Protein AF-A0A9P5VF49-F1 (afdb_monomer_lite)

Foldseek 3Di:
DFPAQQDPACVNAPDDDDDDDPLFDPPDDAPADDHPLQVVQQVCVVVVHDDDLQRLFHHDPRNPPDSCAAPRRQDFKAKDWAFAFGDHVVDPDTHLFRGKIWIFGDHDPWTKIWMATQVGDIFIDTCVVVVRRPDGCPVVDDVLLVLVRQQLSVQNVDDTRVCSRQVQCVLVVPDDPPPPDPDPDPDPDDRPRGSVSCSPPVCSVVSVQWFGWHACHSHSDDDPVRTDGHDGPDDD

pLDDT: mean 84.91, std 17.45, range [31.38, 98.62]

Radius of gyration: 19.03 Å; chains: 1; bounding box: 46×56×50 Å

Secondary structure (DSSP, 8-state):
---SS-SSSHHHH--------TTSPTTPPP-----TTHHHHHHHHHTTPPPPTTSSSPPP-TTS-----STT-S-SEEEEEE-S-EE-TTS--EETT--EEEEEEEETTEEEEEEEETTS-EEEEETTT-TT-----GGGS-HHHHHHHHHHHHHHTT--THHHH-HHHHHSTTS----SS------SS----SHHHHTSGGGHHHHHHS--EEESS--SS--TTTEEEPPPS---

Organism: NCBI:txid64567

InterPro domains:
  IPR017850 Alkaline-phosphatase-like, core domain superfamily [G3DSA:3.40.720.10] (1-163)
  IPR017850 Alkaline-phosphatase-like, core domain superfamily [SSF53649] (3-173)
  IPR032506 N-sulphoglucosamine sulphohydrolase, C-terminal [PF16347] (5-143)

Structure (mmCIF, N/CA/C/O backbone):
data_AF-A0A9P5VF49-F1
#
_entry.id   AF-A0A9P5VF49-F1
#
loop_
_atom_site.group_PDB
_atom_site.id
_atom_site.type_symbol
_atom_site.label_atom_id
_atom_site.label_alt_id
_atom_site.label_comp_id
_atom_site.label_asym_id
_atom_site.label_entity_id
_atom_site.label_seq_id
_atom_site.pdbx_PDB_ins_code
_atom_site.Cartn_x
_atom_site.Cartn_y
_atom_site.Cartn_z
_atom_site.occupancy
_atom_site.B_iso_or_equiv
_atom_site.auth_seq_id
_atom_site.auth_comp_id
_atom_site.auth_asym_id
_atom_site.auth_atom_id
_atom_site.pdbx_PDB_model_num
ATOM 1 N N . MET A 1 1 ? 10.387 17.753 -8.722 1.00 52.16 1 MET A N 1
ATOM 2 C CA . MET A 1 1 ? 9.484 17.239 -7.675 1.00 52.16 1 MET A CA 1
ATOM 3 C C . MET A 1 1 ? 8.135 17.892 -7.903 1.00 52.16 1 MET A C 1
ATOM 5 O O . MET A 1 1 ? 8.105 19.104 -8.098 1.00 52.16 1 MET A O 1
ATOM 9 N N . TYR A 1 2 ? 7.073 17.099 -8.024 1.00 64.38 2 TYR A N 1
ATOM 10 C CA . TYR A 1 2 ? 5.713 17.615 -8.184 1.00 64.38 2 TYR A CA 1
ATOM 11 C C . TYR A 1 2 ? 5.293 18.318 -6.887 1.00 64.38 2 TYR A C 1
ATOM 13 O O . TYR A 1 2 ? 5.727 17.911 -5.812 1.00 64.38 2 TYR A O 1
ATOM 21 N N . ALA A 1 3 ? 4.525 19.400 -6.986 1.00 64.00 3 ALA A N 1
ATOM 22 C CA . ALA A 1 3 ? 4.023 20.121 -5.818 1.00 64.00 3 ALA A CA 1
ATOM 23 C C . ALA A 1 3 ? 2.555 19.739 -5.589 1.00 64.00 3 ALA A C 1
ATOM 25 O O . ALA A 1 3 ? 1.806 19.591 -6.551 1.00 64.00 3 ALA A O 1
ATOM 26 N N . GLY A 1 4 ? 2.148 19.583 -4.329 1.00 77.69 4 GLY A N 1
ATOM 27 C CA . GLY A 1 4 ? 0.801 19.142 -3.954 1.00 77.69 4 GLY A CA 1
ATOM 28 C C . GLY A 1 4 ? 0.763 17.690 -3.469 1.00 77.69 4 GLY A C 1
ATOM 29 O O . GLY A 1 4 ? 1.757 17.195 -2.957 1.00 77.69 4 GLY A O 1
ATOM 30 N N . LYS A 1 5 ? -0.401 17.033 -3.595 1.00 85.75 5 LYS A N 1
ATOM 31 C CA . LYS A 1 5 ? -0.664 15.651 -3.141 1.00 85.75 5 LYS A CA 1
ATOM 32 C C . LYS A 1 5 ? -0.769 14.698 -4.324 1.00 85.75 5 LYS A C 1
ATOM 34 O O . LYS A 1 5 ? -1.866 14.433 -4.815 1.00 85.75 5 LYS A O 1
ATOM 39 N N . GLN A 1 6 ? 0.378 14.271 -4.839 1.00 88.50 6 GLN A N 1
ATOM 40 C CA . GLN A 1 6 ? 0.467 13.544 -6.114 1.00 88.50 6 GLN A CA 1
ATOM 41 C C . GLN A 1 6 ? 1.467 12.388 -6.080 1.00 88.50 6 GLN A C 1
ATOM 43 O O . GLN A 1 6 ? 1.796 11.845 -7.130 1.00 88.50 6 GLN A O 1
ATOM 48 N N . THR A 1 7 ? 1.982 12.021 -4.908 1.00 91.25 7 THR A N 1
ATOM 49 C CA . THR A 1 7 ? 3.001 10.978 -4.762 1.00 91.25 7 THR A CA 1
ATOM 50 C C . THR A 1 7 ? 2.618 9.951 -3.701 1.00 91.25 7 THR A C 1
ATOM 52 O O . THR A 1 7 ? 1.757 10.183 -2.853 1.00 91.25 7 THR A O 1
ATOM 55 N N . ALA A 1 8 ? 3.283 8.794 -3.739 1.00 94.06 8 ALA A N 1
ATOM 56 C CA . ALA A 1 8 ? 3.102 7.728 -2.755 1.00 94.06 8 ALA A CA 1
ATOM 57 C C . ALA A 1 8 ? 3.888 7.951 -1.449 1.00 94.06 8 ALA A C 1
ATOM 59 O O . ALA A 1 8 ? 3.902 7.067 -0.591 1.00 94.06 8 ALA A O 1
ATOM 60 N N . TYR A 1 9 ? 4.591 9.079 -1.321 1.00 95.38 9 TYR A N 1
ATOM 61 C CA . TYR A 1 9 ? 5.445 9.365 -0.174 1.00 95.38 9 TYR A CA 1
ATOM 62 C C . TYR A 1 9 ? 4.621 9.605 1.098 1.00 95.38 9 TYR A C 1
ATOM 64 O O . TYR A 1 9 ? 3.438 9.962 1.045 1.00 95.38 9 TYR A O 1
ATOM 72 N N . GLU A 1 10 ? 5.230 9.362 2.257 1.00 94.81 10 GLU A N 1
ATOM 73 C CA . GLU A 1 10 ? 4.570 9.467 3.560 1.00 94.81 10 GLU A CA 1
ATOM 74 C C . GLU A 1 10 ? 4.032 10.883 3.789 1.00 94.81 10 GLU A C 1
ATOM 76 O O . GLU A 1 10 ? 2.913 11.043 4.269 1.00 94.81 10 GLU A O 1
ATOM 81 N N . GLU A 1 11 ? 4.758 11.913 3.357 1.00 92.44 11 GLU A N 1
ATOM 82 C CA . GLU A 1 11 ? 4.340 13.312 3.468 1.00 92.44 11 GLU A CA 1
ATOM 83 C C . GLU A 1 11 ? 3.054 13.612 2.686 1.00 92.44 11 GLU A C 1
ATOM 85 O O . GLU A 1 11 ? 2.306 14.526 3.049 1.00 92.44 11 GLU A O 1
ATOM 90 N N . ASP A 1 12 ? 2.773 12.855 1.624 1.00 92.81 12 ASP A N 1
ATOM 91 C CA . ASP A 1 12 ? 1.566 12.993 0.807 1.00 92.81 12 ASP A CA 1
ATOM 92 C C . ASP A 1 12 ? 0.401 12.141 1.294 1.00 92.81 12 ASP A C 1
ATOM 94 O O . ASP A 1 12 ? -0.756 12.544 1.156 1.00 92.81 12 ASP A O 1
ATOM 98 N N . THR A 1 13 ? 0.695 10.985 1.878 1.00 93.88 13 THR A N 1
ATOM 99 C CA . THR A 1 13 ? -0.300 9.930 2.103 1.00 93.88 13 THR A CA 1
ATOM 100 C C . THR A 1 13 ? -0.669 9.743 3.570 1.00 93.88 13 THR A C 1
ATOM 102 O O . THR A 1 13 ? -1.786 9.307 3.862 1.00 93.88 13 THR A O 1
ATOM 105 N N . ASN A 1 14 ? 0.216 10.106 4.502 1.00 94.31 14 ASN A N 1
ATOM 106 C CA . ASN A 1 14 ? -0.048 10.031 5.932 1.00 94.31 14 ASN A CA 1
ATOM 107 C C . ASN A 1 14 ? -0.752 11.301 6.415 1.00 94.31 14 ASN A C 1
ATOM 109 O O . ASN A 1 14 ? -0.181 12.391 6.473 1.00 94.31 14 ASN A O 1
ATOM 113 N N . ILE A 1 15 ? -2.023 11.147 6.767 1.00 92.81 15 ILE A N 1
ATOM 114 C CA . ILE A 1 15 ? -2.905 12.245 7.151 1.00 92.81 15 ILE A CA 1
ATOM 115 C C . ILE A 1 15 ? -3.432 12.063 8.581 1.00 92.81 15 ILE A C 1
ATOM 117 O O . ILE A 1 15 ? -3.559 10.938 9.073 1.00 92.81 15 ILE A O 1
ATOM 121 N N . PRO A 1 16 ? -3.798 13.153 9.274 1.00 93.19 16 PRO A N 1
ATOM 122 C CA . PRO A 1 16 ? -4.362 13.048 10.611 1.00 93.19 16 PRO A CA 1
ATOM 123 C C . PRO A 1 16 ? -5.767 12.429 10.585 1.00 93.19 16 PRO A C 1
ATOM 125 O O . PRO A 1 16 ? -6.660 12.905 9.889 1.00 93.19 16 PRO A O 1
ATOM 128 N N . PHE A 1 17 ? -5.996 11.430 11.441 1.00 91.19 17 PHE A N 1
ATOM 129 C CA . PHE A 1 17 ? -7.327 10.915 11.762 1.00 91.19 17 PHE A CA 1
ATOM 130 C C . PHE A 1 17 ? -7.611 11.093 13.257 1.00 91.19 17 PHE A C 1
ATOM 132 O O . PHE A 1 17 ? -6.890 10.572 14.109 1.00 91.19 17 PHE A O 1
ATOM 139 N N . ILE A 1 18 ? -8.665 11.842 13.586 1.00 92.38 18 ILE A N 1
ATOM 140 C CA . ILE A 1 18 ? -9.066 12.140 14.966 1.00 92.38 18 ILE A CA 1
ATOM 141 C C . ILE A 1 18 ? -10.541 11.791 15.125 1.00 92.38 18 ILE A C 1
ATOM 143 O O . ILE A 1 18 ? -11.384 12.262 14.365 1.00 92.38 18 ILE A O 1
ATOM 147 N N . ILE A 1 19 ? -10.860 11.001 16.149 1.00 90.50 19 ILE A N 1
ATOM 148 C CA . ILE A 1 19 ? -12.229 10.593 16.462 1.00 90.50 19 ILE A CA 1
ATOM 149 C C . ILE A 1 19 ? -12.556 10.868 17.933 1.00 90.50 19 ILE A C 1
ATOM 151 O O . ILE A 1 19 ? -11.726 10.674 18.822 1.00 90.50 19 ILE A O 1
ATOM 155 N N . ARG A 1 20 ? -13.779 11.340 18.197 1.00 92.75 20 ARG A N 1
ATOM 156 C CA . ARG A 1 20 ? -14.293 11.640 19.540 1.00 92.75 20 ARG A CA 1
ATOM 157 C C . ARG A 1 20 ? -15.740 11.180 19.649 1.00 92.75 20 ARG A C 1
ATOM 159 O O . ARG A 1 20 ? -16.556 11.526 18.803 1.00 92.75 20 ARG A O 1
ATOM 166 N N . GLY A 1 21 ? -16.072 10.487 20.730 1.00 90.69 21 GLY A N 1
ATOM 167 C CA . GLY A 1 21 ? -17.438 10.054 21.000 1.00 90.69 21 GLY A CA 1
ATOM 168 C C . GLY A 1 21 ? -17.557 9.274 22.309 1.00 90.69 21 GLY A C 1
ATOM 169 O O . GLY A 1 21 ? -16.543 9.040 22.974 1.00 90.69 21 GLY A O 1
ATOM 170 N N . PRO A 1 22 ? -18.780 8.877 22.695 1.00 89.56 22 PRO A N 1
ATOM 171 C CA . PRO A 1 22 ? -19.007 8.014 23.850 1.00 89.56 22 PRO A CA 1
ATOM 172 C C . PRO A 1 22 ? -18.195 6.716 23.749 1.00 89.56 22 PRO A C 1
ATOM 174 O O . PRO A 1 22 ? -18.154 6.088 22.696 1.00 89.56 22 PRO A O 1
ATOM 177 N N . GLY A 1 23 ? -17.529 6.323 24.837 1.00 86.00 23 GLY A N 1
ATOM 178 C CA . GLY A 1 23 ? -16.705 5.107 24.888 1.00 86.00 23 GLY A CA 1
ATOM 179 C C . GLY A 1 23 ? -15.334 5.201 24.202 1.00 86.00 23 GLY A C 1
ATOM 180 O O . GLY A 1 23 ? -14.504 4.323 24.411 1.00 86.00 23 GLY A O 1
ATOM 181 N N . ILE A 1 24 ? -15.049 6.264 23.441 1.00 88.81 24 ILE A N 1
ATOM 182 C CA . ILE A 1 24 ? -13.728 6.482 22.834 1.00 88.81 24 ILE A CA 1
ATOM 183 C C . ILE A 1 24 ? -12.792 7.108 23.870 1.00 88.81 24 ILE A C 1
ATOM 185 O O . ILE A 1 24 ? -13.117 8.115 24.506 1.00 88.81 24 ILE A O 1
ATOM 189 N N . ALA A 1 25 ? -11.610 6.518 24.040 1.00 86.25 25 ALA A N 1
ATOM 190 C CA . ALA A 1 25 ? -10.661 6.940 25.060 1.00 86.25 25 ALA A CA 1
ATOM 191 C C . ALA A 1 25 ? -10.142 8.373 24.822 1.00 86.25 25 ALA A C 1
ATOM 193 O O . ALA A 1 25 ? -9.604 8.707 23.765 1.00 86.25 25 ALA A O 1
ATOM 194 N N . LYS A 1 26 ? -10.263 9.234 25.840 1.00 90.56 26 LYS A N 1
ATOM 195 C CA . LYS A 1 26 ? -9.835 10.638 25.767 1.00 90.56 26 LYS A CA 1
ATOM 196 C C . LYS A 1 26 ? -8.310 10.751 25.695 1.00 90.56 26 LYS A C 1
ATOM 198 O O . LYS A 1 26 ? -7.604 10.202 26.538 1.00 90.56 26 LYS A O 1
ATOM 203 N N . GLY A 1 27 ? -7.814 11.520 24.723 1.00 88.12 27 GLY A N 1
ATOM 204 C CA . GLY A 1 27 ? -6.392 11.869 24.601 1.00 88.12 27 GLY A CA 1
ATOM 205 C C . GLY A 1 27 ? -5.467 10.684 24.311 1.00 88.12 27 GLY A C 1
ATOM 206 O O . GLY A 1 27 ? -4.253 10.811 24.458 1.00 88.12 27 GLY A O 1
ATOM 207 N N . LYS A 1 28 ? -6.017 9.526 23.929 1.00 86.31 28 LYS A N 1
ATOM 208 C CA . LYS A 1 28 ? -5.221 8.358 23.559 1.00 86.31 28 LYS A CA 1
ATOM 209 C C . LYS A 1 28 ? -4.829 8.433 22.092 1.00 86.31 28 LYS A C 1
ATOM 211 O O . LYS A 1 28 ? -5.641 8.773 21.238 1.00 86.31 28 LYS A O 1
ATOM 216 N N . LYS A 1 29 ? -3.571 8.091 21.823 1.00 85.25 29 LYS A N 1
ATOM 217 C CA . LYS A 1 29 ? -3.058 7.862 20.476 1.00 85.25 29 LYS A CA 1
ATOM 218 C C . LYS A 1 29 ? -3.113 6.367 20.201 1.00 85.25 29 LYS A C 1
ATOM 220 O O . LYS A 1 29 ? -2.697 5.573 21.043 1.00 85.25 29 LYS A O 1
ATOM 225 N N . SER A 1 30 ? -3.634 6.009 19.039 1.00 80.94 30 SER A N 1
ATOM 226 C CA . SER A 1 30 ? -3.473 4.677 18.479 1.00 80.94 30 SER A CA 1
ATOM 227 C C . SER A 1 30 ? -2.429 4.785 17.394 1.00 80.94 30 SER A C 1
ATOM 229 O O . SER A 1 30 ? -2.464 5.737 16.619 1.00 80.94 30 SER A O 1
ATOM 231 N N . ASN A 1 31 ? -1.537 3.808 17.310 1.00 80.50 31 ASN A N 1
ATOM 232 C CA . ASN A 1 31 ? -0.671 3.764 16.152 1.00 80.50 31 ASN A CA 1
ATOM 233 C C . ASN A 1 31 ? -1.422 3.220 14.925 1.00 80.50 31 ASN A C 1
ATOM 235 O O . ASN A 1 31 ? -0.793 3.248 13.883 1.00 80.50 31 ASN A O 1
ATOM 239 N N . ALA A 1 32 ? -2.670 2.688 15.038 1.00 80.12 32 ALA A N 1
ATOM 240 C CA . ALA A 1 32 ? -3.324 1.691 14.146 1.00 80.12 32 ALA A CA 1
ATOM 241 C C . ALA A 1 32 ? -3.101 1.942 12.645 1.00 80.12 32 ALA A C 1
ATOM 243 O O . ALA A 1 32 ? -3.343 3.050 12.180 1.00 80.12 32 ALA A O 1
ATOM 244 N N . VAL A 1 33 ? -2.690 0.910 11.894 1.00 86.19 33 VAL A N 1
ATOM 245 C CA . VAL A 1 33 ? -2.534 1.002 10.444 1.00 86.19 33 VAL A CA 1
ATOM 246 C C . VAL A 1 33 ? -3.934 1.002 9.876 1.00 86.19 33 VAL A C 1
ATOM 248 O O . VAL A 1 33 ? -4.658 0.009 9.957 1.00 86.19 33 VAL A O 1
ATOM 251 N N . ALA A 1 34 ? -4.326 2.154 9.362 1.00 88.62 34 ALA A N 1
ATOM 252 C CA . ALA A 1 34 ? -5.639 2.378 8.812 1.00 88.62 34 ALA A CA 1
ATOM 253 C C . ALA A 1 34 ? -5.517 3.224 7.552 1.00 88.62 34 ALA A C 1
ATOM 255 O O . ALA A 1 34 ? -4.592 4.013 7.376 1.00 88.62 34 ALA A O 1
ATOM 256 N N . THR A 1 35 ? -6.504 3.061 6.689 1.00 92.81 35 THR A N 1
ATOM 257 C CA . THR A 1 35 ? -6.671 3.820 5.453 1.00 92.81 35 THR A CA 1
ATOM 258 C C . THR A 1 35 ? -8.083 4.397 5.425 1.00 92.81 35 THR A C 1
ATOM 260 O O . THR A 1 35 ? -8.954 3.983 6.198 1.00 92.81 35 THR A O 1
ATOM 263 N N . HIS A 1 36 ? -8.359 5.297 4.482 1.00 93.75 36 HIS A N 1
ATOM 264 C CA . HIS A 1 36 ? -9.708 5.829 4.268 1.00 93.75 36 HIS A CA 1
ATOM 265 C C . HIS A 1 36 ? -10.774 4.741 4.051 1.00 93.75 36 HIS A C 1
ATOM 267 O O . HIS A 1 36 ? -11.926 4.934 4.437 1.00 93.75 36 HIS A O 1
ATOM 273 N N . THR A 1 37 ? -10.405 3.575 3.508 1.00 94.38 37 THR A N 1
ATOM 274 C CA . THR A 1 37 ? -11.350 2.474 3.255 1.00 94.38 37 THR A CA 1
ATOM 275 C C . THR A 1 37 ? -11.888 1.833 4.536 1.00 94.38 37 THR A C 1
ATOM 277 O O . THR A 1 37 ? -12.945 1.208 4.504 1.00 94.38 37 THR A O 1
ATOM 280 N N . HIS A 1 38 ? -11.235 2.035 5.686 1.00 93.31 38 HIS A N 1
ATOM 281 C CA . HIS A 1 38 ? -11.725 1.553 6.982 1.00 93.31 38 HIS A CA 1
ATOM 282 C C . HIS A 1 38 ? -12.869 2.412 7.540 1.00 93.31 38 HIS A C 1
ATOM 284 O O . HIS A 1 38 ? -13.616 1.970 8.422 1.00 93.31 38 HIS A O 1
ATOM 290 N N . PHE A 1 39 ? -13.012 3.655 7.068 1.00 94.00 39 PHE A N 1
ATOM 291 C CA . PHE A 1 39 ? -13.953 4.616 7.639 1.00 94.00 39 PHE A CA 1
ATOM 292 C C . PHE A 1 39 ? -15.419 4.146 7.567 1.00 94.00 39 PHE A C 1
ATOM 294 O O . PHE A 1 39 ? -16.071 4.151 8.615 1.00 94.00 39 PHE A O 1
ATOM 301 N N . PRO A 1 40 ? -15.941 3.642 6.426 1.00 95.94 40 PRO A N 1
ATOM 302 C CA . PRO A 1 40 ? -17.323 3.162 6.348 1.00 95.94 40 PRO A CA 1
ATOM 303 C C . PRO A 1 40 ? -17.628 2.034 7.344 1.00 95.94 40 PRO A C 1
ATOM 305 O O . PRO A 1 40 ? -18.601 2.116 8.094 1.00 95.94 40 PRO A O 1
ATOM 308 N N . ALA A 1 41 ? -16.762 1.016 7.421 1.00 94.06 41 ALA A N 1
ATOM 309 C CA . ALA A 1 41 ? -16.928 -0.095 8.359 1.00 94.06 41 ALA A CA 1
ATOM 310 C C . ALA A 1 41 ? -16.863 0.374 9.823 1.00 94.06 41 ALA A C 1
ATOM 312 O O . ALA A 1 41 ? -17.595 -0.125 10.676 1.00 94.06 41 ALA A O 1
ATOM 313 N N . THR A 1 42 ? -16.020 1.368 10.118 1.00 92.00 42 THR A N 1
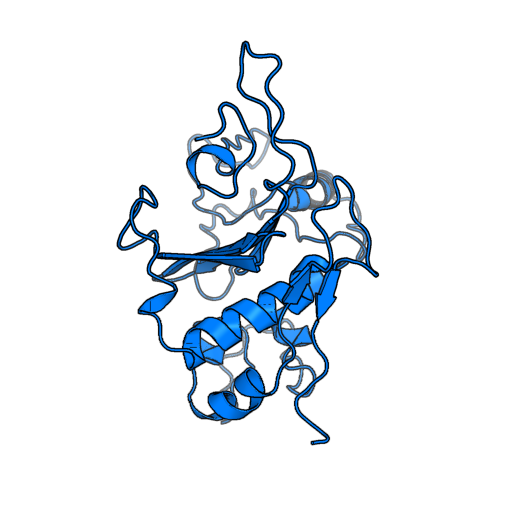ATOM 314 C CA . THR A 1 42 ? -15.899 1.962 11.459 1.00 92.00 42 THR A CA 1
ATOM 315 C C . THR A 1 42 ? -17.176 2.688 11.874 1.00 92.00 42 THR A C 1
ATOM 317 O O . THR A 1 42 ? -17.656 2.480 12.987 1.00 92.00 42 THR A O 1
ATOM 320 N N . VAL A 1 43 ? -17.763 3.496 10.986 1.00 94.81 43 VAL A N 1
ATOM 321 C CA . VAL A 1 43 ? -19.023 4.207 11.260 1.00 94.81 43 VAL A CA 1
ATOM 322 C C . VAL A 1 43 ? -20.170 3.223 11.497 1.00 94.81 43 VAL A C 1
ATOM 324 O O . VAL A 1 43 ? -20.898 3.370 12.477 1.00 94.81 43 VAL A O 1
ATOM 327 N N . LEU A 1 44 ? -20.300 2.191 10.657 1.00 95.44 44 LEU A N 1
ATOM 328 C CA . LEU A 1 44 ? -21.329 1.155 10.816 1.00 95.44 44 LEU A CA 1
ATOM 329 C C . LEU A 1 44 ? -21.170 0.388 12.135 1.00 95.44 44 LEU A C 1
ATOM 331 O O . LEU A 1 44 ? -22.147 0.209 12.860 1.00 95.44 44 LEU A O 1
ATOM 335 N N . SER A 1 45 ? -19.936 0.015 12.486 1.00 91.88 45 SER A N 1
ATOM 336 C CA . SER A 1 45 ? -19.614 -0.643 13.759 1.00 91.88 45 SER A CA 1
ATOM 337 C C . SER A 1 45 ? -20.015 0.214 14.965 1.00 91.88 45 SER A C 1
ATOM 339 O O . SER A 1 45 ? -20.715 -0.255 15.865 1.00 91.88 45 SER A O 1
ATOM 341 N N . LEU A 1 46 ? -19.664 1.505 14.955 1.00 92.00 46 LEU A N 1
ATOM 342 C CA . LEU A 1 46 ? -20.039 2.454 16.012 1.00 92.00 46 LEU A CA 1
ATOM 343 C C . LEU A 1 46 ? -21.556 2.660 16.112 1.00 92.00 46 LEU A C 1
ATOM 345 O O . LEU A 1 46 ? -22.084 2.810 17.214 1.00 92.00 46 LEU A O 1
ATOM 349 N N . ALA A 1 47 ? -22.258 2.631 14.978 1.00 94.19 47 ALA A N 1
ATOM 350 C CA . ALA A 1 47 ? -23.715 2.698 14.910 1.00 94.19 47 ALA A CA 1
ATOM 351 C C . ALA A 1 47 ? -24.410 1.368 15.262 1.00 94.19 47 ALA A C 1
ATOM 353 O O . ALA A 1 47 ? -25.638 1.328 15.315 1.00 94.19 47 ALA A O 1
ATOM 354 N N . LYS A 1 48 ? -23.650 0.291 15.519 1.00 94.19 48 LYS A N 1
ATOM 355 C CA . LYS A 1 48 ? -24.153 -1.077 15.739 1.00 94.19 48 LYS A CA 1
ATOM 356 C C . LYS A 1 48 ? -24.997 -1.597 14.569 1.00 94.19 48 LYS A C 1
ATOM 358 O O . LYS A 1 48 ? -25.982 -2.307 14.769 1.00 94.19 48 LYS A O 1
ATOM 363 N N . LEU A 1 49 ? -24.611 -1.230 13.351 1.00 97.31 49 LEU A N 1
ATOM 364 C CA . LEU A 1 49 ? -25.246 -1.670 12.113 1.00 97.31 49 LEU A CA 1
ATOM 365 C C . LEU A 1 49 ? -24.447 -2.811 11.461 1.00 97.31 49 LEU A C 1
ATOM 367 O O . LEU A 1 49 ? -23.235 -2.911 11.677 1.00 97.31 49 LEU A O 1
ATOM 371 N N . PRO A 1 50 ? -25.094 -3.661 10.642 1.00 97.19 50 PRO A N 1
ATOM 372 C CA . PRO A 1 50 ? -24.396 -4.676 9.859 1.00 97.19 50 PRO A CA 1
ATOM 373 C C . PRO A 1 50 ? -23.325 -4.059 8.954 1.00 97.19 50 PRO A C 1
ATOM 375 O O . PRO A 1 50 ? -23.550 -3.025 8.324 1.00 97.19 50 PRO A O 1
ATOM 378 N N . ILE A 1 51 ? -22.171 -4.720 8.864 1.00 95.62 51 ILE A N 1
ATOM 379 C CA . ILE A 1 51 ? -21.061 -4.317 7.996 1.00 95.62 51 ILE A CA 1
ATOM 380 C C . ILE A 1 51 ? -21.111 -5.189 6.735 1.00 95.62 51 ILE A C 1
ATOM 382 O O . ILE A 1 51 ? -20.967 -6.405 6.856 1.00 95.62 51 ILE A O 1
ATOM 386 N N . PRO A 1 52 ? -21.313 -4.614 5.535 1.00 96.12 52 PRO A N 1
ATOM 387 C CA . PRO A 1 52 ? -21.312 -5.386 4.299 1.00 96.12 52 PRO A CA 1
ATOM 388 C C . PRO A 1 52 ? -19.960 -6.058 4.038 1.00 96.12 52 PRO A C 1
ATOM 390 O O . PRO A 1 52 ? -18.910 -5.416 4.119 1.00 96.12 52 PRO A O 1
ATOM 393 N N . ASP A 1 53 ? -19.984 -7.327 3.626 1.00 91.75 53 ASP A N 1
ATOM 394 C CA . ASP A 1 53 ? -18.765 -8.064 3.267 1.00 91.75 53 ASP A CA 1
ATOM 395 C C . ASP A 1 53 ? -18.028 -7.471 2.063 1.00 91.75 53 ASP A C 1
ATOM 397 O O . ASP A 1 53 ? -16.823 -7.673 1.925 1.00 91.75 53 ASP A O 1
ATOM 401 N N . SER A 1 54 ? -18.732 -6.700 1.231 1.00 93.81 54 SER A N 1
ATOM 402 C CA . SER A 1 54 ? -18.178 -6.003 0.072 1.00 93.81 54 SER A CA 1
ATOM 403 C C . SER A 1 54 ? -17.226 -4.859 0.423 1.00 93.81 54 SER A C 1
ATOM 405 O O . SER A 1 54 ? -16.585 -4.335 -0.480 1.00 93.81 54 SER A O 1
ATOM 407 N N . LEU A 1 55 ? -17.144 -4.432 1.689 1.00 94.94 55 LEU A N 1
ATOM 408 C CA . LEU A 1 55 ? -16.202 -3.389 2.097 1.00 94.94 55 LEU A CA 1
ATOM 409 C C . LEU A 1 55 ? -14.764 -3.918 2.131 1.00 94.94 55 LEU A C 1
ATOM 411 O O . LEU A 1 55 ? -14.484 -4.960 2.729 1.00 94.94 55 LEU A O 1
ATOM 415 N N . ASP A 1 56 ? -13.849 -3.142 1.552 1.00 94.38 56 ASP A N 1
ATOM 416 C CA . ASP A 1 56 ? -12.432 -3.494 1.374 1.00 94.38 56 ASP A CA 1
ATOM 417 C C . ASP A 1 56 ? -11.622 -3.532 2.676 1.00 94.38 56 ASP A C 1
ATOM 419 O O . ASP A 1 56 ? -10.484 -3.992 2.683 1.00 94.38 56 ASP A O 1
ATOM 423 N N . ALA A 1 57 ? -12.185 -3.046 3.783 1.00 91.44 57 ALA A N 1
ATOM 424 C CA . ALA A 1 57 ? -11.518 -2.996 5.075 1.00 91.44 57 ALA A CA 1
ATOM 425 C C . ALA A 1 57 ? -12.474 -3.297 6.232 1.00 91.44 57 ALA A C 1
ATOM 427 O O . ALA A 1 57 ? -13.689 -3.098 6.148 1.00 91.44 57 ALA A O 1
ATOM 428 N N . HIS A 1 58 ? -11.899 -3.771 7.334 1.00 88.12 58 HIS A N 1
ATOM 429 C CA . HIS A 1 58 ? -12.607 -3.942 8.598 1.00 88.12 58 HIS A CA 1
ATOM 430 C C . HIS A 1 58 ? -12.719 -2.612 9.359 1.00 88.12 58 HIS A C 1
ATOM 432 O O . HIS A 1 58 ? -12.056 -1.624 9.043 1.00 88.12 58 HIS A O 1
ATOM 438 N N . SER A 1 59 ? -13.572 -2.573 10.383 1.00 89.50 59 SER A N 1
ATOM 439 C CA . SER A 1 59 ? -13.676 -1.406 11.262 1.00 89.50 59 SER A CA 1
ATOM 440 C C . SER A 1 59 ? -12.387 -1.188 12.052 1.00 89.50 59 SER A C 1
ATOM 442 O O . SER A 1 59 ? -11.823 -2.144 12.586 1.00 89.50 59 SER A O 1
ATOM 444 N N . ILE A 1 60 ? -11.986 0.070 12.233 1.00 87.12 60 ILE A N 1
ATOM 445 C CA . ILE A 1 60 ? -10.936 0.434 13.186 1.00 87.12 60 ILE A CA 1
ATOM 446 C C . ILE A 1 60 ? -11.477 0.162 14.604 1.00 87.12 60 ILE A C 1
ATOM 448 O O . ILE A 1 60 ? -12.550 0.669 14.949 1.00 87.12 60 ILE A O 1
ATOM 452 N N . PRO A 1 61 ? -10.764 -0.597 15.454 1.00 79.19 61 PRO A N 1
ATOM 453 C CA . PRO A 1 61 ? -11.219 -0.982 16.794 1.00 79.19 61 PRO A CA 1
ATOM 454 C C . PRO A 1 61 ? -11.069 0.167 17.811 1.00 79.19 61 PRO A C 1
ATOM 456 O O . PRO A 1 61 ? -10.342 0.081 18.799 1.00 79.19 61 PRO A O 1
ATOM 459 N N . VAL A 1 62 ? -11.766 1.281 17.572 1.00 82.06 62 VAL A N 1
ATOM 460 C CA . VAL A 1 62 ? -11.622 2.540 18.331 1.00 82.06 62 VAL A CA 1
ATOM 461 C C . VAL A 1 62 ? -12.168 2.484 19.764 1.00 82.06 62 VAL A C 1
ATOM 463 O O . VAL A 1 62 ? -11.807 3.326 20.584 1.00 82.06 62 VAL A O 1
ATOM 466 N N . LEU A 1 63 ? -13.025 1.507 20.080 1.00 80.31 63 LEU A N 1
ATOM 467 C CA . LEU A 1 63 ? -13.635 1.348 21.408 1.00 80.31 63 LEU A CA 1
ATOM 468 C C . LEU A 1 63 ? -12.818 0.464 22.354 1.00 80.31 63 LEU A C 1
ATOM 470 O O . LEU A 1 63 ? -12.974 0.557 23.567 1.00 80.31 63 LEU A O 1
ATOM 474 N N . GLU A 1 64 ? -11.947 -0.399 21.833 1.00 69.50 64 GLU A N 1
ATOM 475 C CA . GLU A 1 64 ? -11.336 -1.447 22.657 1.00 69.50 64 GLU A CA 1
ATOM 476 C C . GLU A 1 64 ? -10.187 -0.948 23.541 1.00 69.50 64 GLU A C 1
ATOM 478 O O . GLU A 1 64 ? -9.688 -1.712 24.361 1.00 69.50 64 GLU A O 1
ATOM 483 N N . ASN A 1 65 ? -9.744 0.310 23.394 1.00 60.66 65 ASN A N 1
ATOM 484 C CA . ASN A 1 65 ? -8.538 0.865 24.037 1.00 60.66 65 ASN A CA 1
ATOM 485 C C . ASN A 1 65 ? -7.314 -0.078 23.957 1.00 60.66 65 ASN A C 1
ATOM 487 O O . ASN A 1 65 ? -6.371 0.013 24.744 1.00 60.66 65 ASN A O 1
ATOM 491 N N . LYS A 1 66 ? -7.331 -1.001 22.996 1.00 54.41 66 LYS A N 1
ATOM 492 C CA . LYS A 1 66 ? -6.226 -1.877 22.667 1.00 54.41 66 LYS A CA 1
ATOM 493 C C . LYS A 1 66 ? -5.472 -1.178 21.558 1.00 54.41 66 LYS A C 1
ATOM 495 O O . LYS A 1 66 ? -6.027 -0.853 20.512 1.00 54.41 66 LYS A O 1
ATOM 500 N N . SER A 1 67 ? -4.192 -0.945 21.802 1.00 49.81 67 SER A N 1
ATOM 501 C CA . SER A 1 67 ? -3.225 -0.763 20.732 1.00 49.81 67 SER A CA 1
ATOM 502 C C . SER A 1 67 ? -3.245 -2.060 19.921 1.00 49.81 67 SER A C 1
ATOM 504 O O . SER A 1 67 ? -2.571 -3.014 20.298 1.00 49.81 67 SER A O 1
ATOM 506 N N . VAL A 1 68 ? -4.098 -2.149 18.896 1.00 52.91 68 VAL A N 1
ATOM 507 C CA . VAL A 1 68 ? -4.221 -3.353 18.066 1.00 52.91 68 VAL A CA 1
ATOM 508 C C . VAL A 1 68 ? -2.973 -3.440 17.208 1.00 52.91 68 VAL A C 1
ATOM 510 O O . VAL A 1 68 ? -2.906 -2.850 16.136 1.00 52.91 68 VAL A O 1
ATOM 513 N N . TYR A 1 69 ? -1.947 -4.090 17.762 1.00 52.75 69 TYR A N 1
ATOM 514 C CA . TYR A 1 69 ? -0.628 -4.164 17.165 1.00 52.75 69 TYR A CA 1
ATOM 515 C C . TYR A 1 69 ? 0.131 -5.435 17.463 1.00 52.75 69 TYR A C 1
ATOM 517 O O . TYR A 1 69 ? 0.254 -5.856 18.611 1.00 52.75 69 TYR A O 1
ATOM 525 N N . GLY A 1 70 ? 0.703 -5.997 16.398 1.00 56.62 70 GLY A N 1
ATOM 526 C CA . GLY A 1 70 ? 1.392 -7.276 16.397 1.00 56.62 70 GLY A CA 1
ATOM 527 C C . GLY A 1 70 ? 0.620 -8.285 15.555 1.00 56.62 70 GLY A C 1
ATOM 528 O O . GLY A 1 70 ? 0.261 -8.000 14.418 1.00 56.62 70 GLY A O 1
ATOM 529 N N . LYS A 1 71 ? 0.366 -9.469 16.117 1.00 48.94 71 LYS A N 1
ATOM 530 C CA . LYS A 1 71 ? -0.271 -10.597 15.412 1.00 48.94 71 LYS A CA 1
ATOM 531 C C . LYS A 1 71 ? -1.716 -10.339 14.967 1.00 48.94 71 LYS A C 1
ATOM 533 O O . LYS A 1 71 ? -2.187 -11.046 14.086 1.00 48.94 71 LYS A O 1
ATOM 538 N N . ASP A 1 72 ? -2.368 -9.335 15.549 1.00 55.12 72 ASP A N 1
ATOM 539 C CA . ASP A 1 72 ? -3.797 -9.061 15.368 1.00 55.12 72 ASP A CA 1
ATOM 540 C C . ASP A 1 72 ? -4.054 -7.768 14.570 1.00 55.12 72 ASP A C 1
ATOM 542 O O . ASP A 1 72 ? -5.140 -7.196 14.649 1.00 55.12 72 ASP A O 1
ATOM 546 N N . GLN A 1 73 ? -3.050 -7.255 13.842 1.00 68.50 73 GLN A N 1
ATOM 547 C CA . GLN A 1 73 ? -3.231 -6.053 13.025 1.00 68.50 73 GLN A CA 1
ATOM 548 C C . GLN A 1 73 ? -4.276 -6.306 11.919 1.00 68.50 73 GLN A C 1
ATOM 550 O O . GLN A 1 73 ? -4.162 -7.303 11.206 1.00 68.50 73 GLN A O 1
ATOM 555 N N . PRO A 1 74 ? -5.282 -5.426 11.751 1.00 64.00 74 PRO A N 1
ATOM 556 C CA . PRO A 1 74 ? -6.353 -5.642 10.777 1.00 64.00 74 PRO A CA 1
ATOM 557 C C . PRO A 1 74 ? -5.866 -5.518 9.330 1.00 64.00 74 PRO A C 1
ATOM 559 O O . PRO A 1 74 ? -6.441 -6.141 8.446 1.00 64.00 74 PRO A O 1
ATOM 562 N N . THR A 1 75 ? -4.810 -4.730 9.106 1.00 81.81 75 THR A N 1
ATOM 563 C CA . THR A 1 75 ? -4.237 -4.457 7.788 1.00 81.81 75 THR A CA 1
ATOM 564 C C . THR A 1 75 ? -2.721 -4.348 7.918 1.00 81.81 75 THR A C 1
ATOM 566 O O . THR A 1 75 ? -2.216 -3.476 8.619 1.00 81.81 75 THR A O 1
ATOM 569 N N . GLU A 1 76 ? -1.986 -5.230 7.245 1.00 90.44 76 GLU A N 1
ATOM 570 C CA . GLU A 1 76 ? -0.526 -5.117 7.091 1.00 90.44 76 GLU A CA 1
ATOM 571 C C . GLU A 1 76 ? -0.150 -4.396 5.795 1.00 90.44 76 GLU A C 1
ATOM 573 O O . GLU A 1 76 ? 0.817 -3.638 5.746 1.00 90.44 76 GLU A O 1
ATOM 578 N N . ALA A 1 77 ? -0.904 -4.693 4.738 1.00 93.69 77 ALA A N 1
ATOM 579 C CA . ALA A 1 77 ? -0.591 -4.355 3.366 1.00 93.69 77 ALA A CA 1
ATOM 580 C C . ALA A 1 77 ? -1.778 -3.632 2.743 1.00 93.69 77 ALA A C 1
ATOM 582 O O . ALA A 1 77 ? -2.897 -4.139 2.780 1.00 93.69 77 ALA A O 1
ATOM 583 N N . PHE A 1 78 ? -1.539 -2.467 2.156 1.00 95.62 78 PHE A N 1
ATOM 584 C CA . PHE A 1 78 ? -2.573 -1.704 1.466 1.00 95.62 78 PHE A CA 1
ATOM 585 C C . PHE A 1 78 ? -1.991 -0.968 0.265 1.00 95.62 78 PHE A C 1
ATOM 587 O O . PHE A 1 78 ? -0.781 -0.733 0.184 1.00 95.62 78 PHE A O 1
ATOM 594 N N . SER A 1 79 ? -2.860 -0.633 -0.689 1.00 95.88 79 SER A N 1
ATOM 595 C CA . SER A 1 79 ? -2.444 0.102 -1.878 1.00 95.88 79 SER A CA 1
ATOM 596 C C . SER A 1 79 ? -2.516 1.610 -1.672 1.00 95.88 79 SER A C 1
ATOM 598 O O . SER A 1 79 ? -3.394 2.115 -0.973 1.00 95.88 79 SER A O 1
ATOM 600 N N . VAL A 1 80 ? -1.595 2.312 -2.326 1.00 96.44 80 VAL A N 1
ATOM 601 C CA . VAL A 1 80 ? -1.706 3.736 -2.644 1.00 96.44 80 VAL A CA 1
ATOM 602 C C . VAL A 1 80 ? -1.560 3.849 -4.155 1.00 96.44 80 VAL A C 1
ATOM 604 O O . VAL A 1 80 ? -0.660 3.246 -4.739 1.00 96.44 80 VAL A O 1
ATOM 607 N N . GLU A 1 81 ? -2.448 4.597 -4.793 1.00 94.75 81 GLU A N 1
ATOM 608 C CA . GLU A 1 81 ? -2.563 4.644 -6.247 1.00 94.75 81 GLU A CA 1
ATOM 609 C C . GLU A 1 81 ? -2.898 6.048 -6.733 1.00 94.75 81 GLU A C 1
ATOM 611 O O . GLU A 1 81 ? -3.534 6.829 -6.022 1.00 94.75 81 GLU A O 1
ATOM 616 N N . PHE A 1 82 ? -2.456 6.362 -7.948 1.00 93.75 82 PHE A N 1
ATOM 617 C CA . PHE A 1 82 ? -2.714 7.646 -8.581 1.00 93.75 82 PHE A CA 1
ATOM 618 C C . PHE A 1 82 ? -2.800 7.486 -10.095 1.00 93.75 82 PHE A C 1
ATOM 620 O O . PHE A 1 82 ? -1.902 6.918 -10.717 1.00 93.75 82 PHE A O 1
ATOM 627 N N . TRP A 1 83 ? -3.859 8.049 -10.678 1.00 90.00 83 TRP A N 1
ATOM 628 C CA . TRP A 1 83 ? -4.051 8.174 -12.121 1.00 90.00 83 TRP A CA 1
ATOM 629 C C . TRP A 1 83 ? -4.484 9.594 -12.430 1.00 90.00 83 TRP A C 1
ATOM 631 O O . TRP A 1 83 ? -5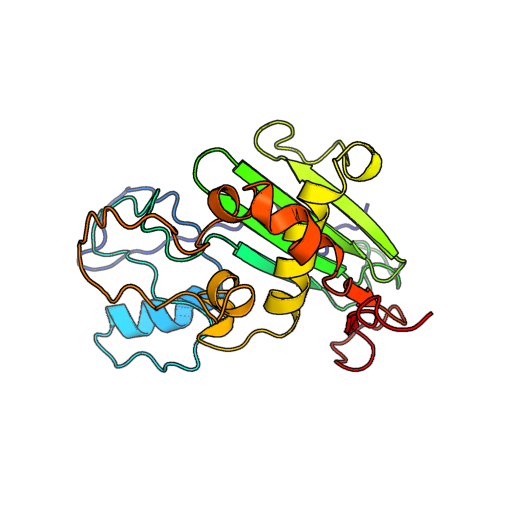.658 9.940 -12.326 1.00 90.00 83 TRP A O 1
ATOM 641 N N . SER A 1 84 ? -3.522 10.445 -12.746 1.00 83.00 84 SER A N 1
ATOM 642 C CA . SER A 1 84 ? -3.804 11.786 -13.238 1.00 83.00 84 SER A CA 1
ATOM 643 C C . SER A 1 84 ? -2.542 12.384 -13.836 1.00 83.00 84 SER A C 1
ATOM 645 O O . SER A 1 84 ? -1.438 11.865 -13.654 1.00 83.00 84 SER A O 1
ATOM 647 N N . GLN A 1 85 ? -2.708 13.510 -14.514 1.00 81.38 85 GLN A N 1
ATOM 648 C CA . GLN A 1 85 ? -1.592 14.391 -14.805 1.00 81.38 85 GLN A CA 1
ATOM 649 C C . GLN A 1 85 ? -1.127 15.016 -13.493 1.00 81.38 85 GLN A C 1
ATOM 651 O O . GLN A 1 85 ? -1.905 15.687 -12.803 1.00 81.38 85 GLN A O 1
ATOM 656 N N . ALA A 1 86 ? 0.146 14.826 -13.153 1.00 78.31 86 ALA A N 1
ATOM 657 C CA . ALA A 1 86 ? 0.734 15.661 -12.121 1.00 78.31 86 ALA A CA 1
ATOM 658 C C . ALA A 1 86 ? 0.783 17.105 -12.615 1.00 78.31 86 ALA A C 1
ATOM 660 O O . ALA A 1 86 ? 0.925 17.379 -13.810 1.00 78.31 86 ALA A O 1
ATOM 661 N N . PHE A 1 87 ? 0.671 18.045 -11.691 1.00 79.44 87 PHE A N 1
ATOM 662 C CA . PHE A 1 87 ? 0.796 19.458 -11.992 1.00 79.44 87 PHE A CA 1
ATOM 663 C C . PHE A 1 87 ? 1.606 20.124 -10.900 1.00 79.44 87 PHE A C 1
ATOM 665 O O . PHE A 1 87 ? 1.616 19.702 -9.750 1.00 79.44 87 PHE A O 1
ATOM 672 N N . MET A 1 88 ? 2.314 21.176 -11.272 1.00 78.31 88 MET A N 1
ATOM 673 C CA . MET A 1 88 ? 2.998 21.996 -10.290 1.00 78.31 88 MET A CA 1
ATOM 674 C C . MET A 1 88 ? 2.011 23.038 -9.768 1.00 78.31 88 MET A C 1
ATOM 676 O O . MET A 1 88 ? 1.368 23.738 -10.551 1.00 78.31 88 MET A O 1
ATOM 680 N N . GLU A 1 89 ? 1.866 23.115 -8.447 1.00 75.75 89 GLU A N 1
ATOM 681 C CA . GLU A 1 89 ? 1.081 24.159 -7.795 1.00 75.75 89 GLU A CA 1
ATOM 682 C C . GLU A 1 89 ? 1.539 25.543 -8.281 1.00 75.75 89 GLU A C 1
ATOM 684 O O . GLU A 1 89 ? 2.733 25.789 -8.463 1.00 75.75 89 GLU A O 1
ATOM 689 N N . ASN A 1 90 ? 0.579 26.430 -8.550 1.00 78.38 90 ASN A N 1
ATOM 690 C CA . ASN A 1 90 ? 0.802 27.743 -9.167 1.00 78.38 90 ASN A CA 1
ATOM 691 C C . ASN A 1 90 ? 1.445 27.713 -10.569 1.00 78.38 90 ASN A C 1
ATOM 693 O O . ASN A 1 90 ? 2.045 28.699 -10.997 1.00 78.38 90 ASN A O 1
ATOM 697 N N . SER A 1 91 ? 1.294 26.614 -11.315 1.00 78.06 91 SER A N 1
ATOM 698 C CA . SER A 1 91 ? 1.781 26.485 -12.690 1.00 78.06 91 SER A CA 1
ATOM 699 C C . SER A 1 91 ? 0.766 25.812 -13.622 1.00 78.06 91 SER A C 1
ATOM 701 O O . SER A 1 91 ? -0.081 25.006 -13.226 1.00 78.06 91 SER A O 1
ATOM 703 N N . THR A 1 92 ? 0.866 26.128 -14.913 1.00 80.94 92 THR A N 1
ATOM 704 C CA . THR A 1 92 ? 0.138 25.438 -15.988 1.00 80.94 92 THR A CA 1
ATOM 705 C C . THR A 1 92 ? 0.854 24.171 -16.459 1.00 80.94 92 THR A C 1
ATOM 707 O O . THR A 1 92 ? 0.285 23.422 -17.249 1.00 80.94 92 THR A O 1
ATOM 710 N N . ALA A 1 93 ? 2.066 23.893 -15.960 1.00 81.12 93 ALA A N 1
ATOM 711 C CA . ALA A 1 93 ? 2.814 22.688 -16.298 1.00 81.12 93 ALA A CA 1
ATOM 712 C C . ALA A 1 93 ? 2.033 21.419 -15.917 1.00 81.12 93 ALA A C 1
ATOM 714 O O . ALA A 1 93 ? 1.431 21.335 -14.838 1.00 81.12 93 ALA A O 1
ATOM 715 N N . ARG A 1 94 ? 2.047 20.439 -16.822 1.00 79.81 94 ARG A N 1
ATOM 716 C CA . ARG A 1 94 ? 1.446 19.112 -16.662 1.00 79.81 94 ARG A CA 1
ATOM 717 C C . ARG A 1 94 ? 2.499 18.052 -16.936 1.00 79.81 94 ARG A C 1
ATOM 719 O O . ARG A 1 94 ? 3.374 18.258 -17.774 1.00 79.81 94 ARG A O 1
ATOM 726 N N . PHE A 1 95 ? 2.414 16.948 -16.209 1.00 80.88 95 PHE A N 1
ATOM 727 C CA . PHE A 1 95 ? 3.351 15.841 -16.309 1.00 80.88 95 PHE A CA 1
ATOM 728 C C . PHE A 1 95 ? 2.584 14.531 -16.428 1.00 80.88 95 PHE A C 1
ATOM 730 O O . PHE A 1 95 ? 1.878 14.121 -15.502 1.00 80.88 95 PHE A O 1
ATOM 737 N N . ASP A 1 96 ? 2.755 13.877 -17.572 1.00 81.06 96 ASP A N 1
ATOM 738 C CA . ASP A 1 96 ? 1.940 12.723 -17.953 1.00 81.06 96 ASP A CA 1
ATOM 739 C C . ASP A 1 96 ? 2.491 11.385 -17.428 1.00 81.06 96 ASP A C 1
ATOM 741 O O . ASP A 1 96 ? 1.822 10.361 -17.489 1.00 81.06 96 ASP A O 1
ATOM 745 N N . ALA A 1 97 ? 3.691 11.395 -16.843 1.00 85.81 97 ALA A N 1
ATOM 746 C CA . ALA A 1 97 ? 4.413 10.216 -16.359 1.00 85.81 97 ALA A CA 1
ATOM 747 C C . ALA A 1 97 ? 4.254 9.948 -14.845 1.00 85.81 97 ALA A C 1
ATOM 749 O O . ALA A 1 97 ? 5.092 9.283 -14.244 1.00 85.81 97 ALA A O 1
ATOM 750 N N . ASN A 1 98 ? 3.215 10.490 -14.199 1.00 88.69 98 ASN A N 1
ATOM 751 C CA . ASN A 1 98 ? 3.043 10.405 -12.739 1.00 88.69 98 ASN A CA 1
ATOM 752 C C . ASN A 1 98 ? 2.016 9.349 -12.286 1.00 88.69 98 ASN A C 1
ATOM 754 O O . ASN A 1 98 ? 1.624 9.316 -11.123 1.00 88.69 98 ASN A O 1
ATOM 758 N N . THR A 1 99 ? 1.551 8.492 -13.191 1.00 93.19 99 THR A N 1
ATOM 759 C CA . THR A 1 99 ? 0.662 7.382 -12.833 1.00 93.19 99 THR A CA 1
ATOM 760 C C . THR A 1 99 ? 1.464 6.298 -12.111 1.00 93.19 99 THR A C 1
ATOM 762 O O . THR A 1 99 ? 2.502 5.858 -12.613 1.00 93.19 99 THR A O 1
ATOM 765 N N . TYR A 1 100 ? 0.989 5.844 -10.949 1.00 95.31 100 TYR A N 1
ATOM 766 C CA . TYR A 1 100 ? 1.676 4.818 -10.164 1.00 95.31 100 TYR A CA 1
ATOM 767 C C . TYR A 1 100 ? 0.722 3.900 -9.404 1.00 95.31 100 TYR A C 1
ATOM 769 O O . TYR A 1 100 ? -0.424 4.238 -9.093 1.00 95.31 100 TYR A O 1
ATOM 777 N N . LYS A 1 101 ? 1.258 2.732 -9.046 1.00 96.75 101 LYS A N 1
ATOM 778 C CA . LYS A 1 101 ? 0.686 1.835 -8.045 1.00 96.75 101 LYS A CA 1
ATOM 779 C C . LYS A 1 101 ? 1.738 1.493 -7.008 1.00 96.75 101 LYS A C 1
ATOM 781 O O . LYS A 1 101 ? 2.866 1.136 -7.356 1.00 96.75 101 LYS A O 1
ATOM 786 N N . SER A 1 102 ? 1.334 1.522 -5.747 1.00 97.56 102 SER A N 1
ATOM 787 C CA . SER A 1 102 ? 2.223 1.249 -4.630 1.00 97.56 102 SER A CA 1
ATOM 788 C C . SER A 1 102 ? 1.626 0.263 -3.642 1.00 97.56 102 SER A C 1
ATOM 790 O O . SER A 1 102 ? 0.407 0.157 -3.484 1.00 97.56 102 SER A O 1
ATOM 792 N N . VAL A 1 103 ? 2.519 -0.429 -2.943 1.00 98.00 103 VAL A N 1
ATOM 793 C CA . VAL A 1 103 ? 2.235 -1.221 -1.750 1.00 98.00 103 VAL A CA 1
ATOM 794 C C . VAL A 1 103 ? 2.880 -0.516 -0.565 1.00 98.00 103 VAL A C 1
ATOM 796 O O . VAL A 1 103 ? 4.101 -0.338 -0.528 1.00 98.00 103 VAL A O 1
ATOM 799 N N . ARG A 1 104 ? 2.062 -0.146 0.420 1.00 97.19 104 ARG A N 1
ATOM 800 C CA . ARG A 1 104 ? 2.528 0.194 1.765 1.00 97.19 104 ARG A CA 1
ATOM 801 C C . ARG A 1 104 ? 2.432 -1.053 2.627 1.00 97.19 104 ARG A C 1
ATOM 803 O O . ARG A 1 104 ? 1.397 -1.721 2.636 1.00 97.19 104 ARG A O 1
ATOM 810 N N . LEU A 1 105 ? 3.521 -1.365 3.324 1.00 95.50 105 LEU A N 1
ATOM 811 C CA . LEU A 1 105 ? 3.608 -2.513 4.216 1.00 95.50 105 LEU A CA 1
ATOM 812 C C . LEU A 1 105 ? 4.075 -2.082 5.594 1.00 95.50 105 LEU A C 1
ATOM 814 O O . LEU A 1 105 ? 5.220 -1.664 5.754 1.00 95.50 105 LEU A O 1
ATOM 818 N N . ILE A 1 106 ? 3.212 -2.206 6.593 1.00 92.94 106 ILE A N 1
ATOM 819 C CA . ILE A 1 106 ? 3.527 -1.806 7.960 1.00 92.94 106 ILE A CA 1
ATOM 820 C C . ILE A 1 106 ? 3.240 -2.988 8.876 1.00 92.94 106 ILE A C 1
ATOM 822 O O . ILE A 1 106 ? 2.150 -3.555 8.883 1.00 92.94 106 ILE A O 1
ATOM 826 N N . GLY A 1 107 ? 4.246 -3.377 9.648 1.00 88.00 107 GLY A N 1
ATOM 827 C CA . GLY A 1 107 ? 4.129 -4.466 10.603 1.00 88.00 107 GLY A CA 1
ATOM 828 C C . GLY A 1 107 ? 5.205 -4.394 11.671 1.00 88.00 107 GLY A C 1
ATOM 829 O O . GLY A 1 107 ? 5.913 -3.399 11.831 1.00 88.00 107 GLY A O 1
ATOM 830 N N . GLN A 1 108 ? 5.339 -5.466 12.449 1.00 83.62 108 GLN A N 1
ATOM 831 C CA . GLN A 1 108 ? 6.285 -5.474 13.560 1.00 83.62 108 GLN A CA 1
ATOM 832 C C . GLN A 1 108 ? 7.737 -5.487 13.047 1.00 83.62 108 GLN A C 1
ATOM 834 O O . GLN A 1 108 ? 8.277 -6.553 12.747 1.00 83.62 108 GLN A O 1
ATOM 839 N N . GLY A 1 109 ? 8.386 -4.325 13.023 1.00 87.62 109 GLY A N 1
ATOM 840 C CA . GLY A 1 109 ? 9.793 -4.173 12.638 1.00 87.62 109 GLY A CA 1
ATOM 841 C C . GLY A 1 109 ? 10.029 -3.920 11.148 1.00 87.62 109 GLY A C 1
ATOM 842 O O . GLY A 1 109 ? 11.135 -4.161 10.685 1.00 87.62 109 GLY A O 1
ATOM 843 N N . TYR A 1 110 ? 9.011 -3.486 10.402 1.00 92.94 110 TYR A N 1
ATOM 844 C CA . TYR A 1 110 ? 9.168 -2.985 9.034 1.00 92.94 110 TYR A CA 1
ATOM 845 C C . TYR A 1 110 ? 8.089 -1.949 8.713 1.00 92.94 110 TYR A C 1
ATOM 847 O O . TYR A 1 110 ? 6.937 -2.077 9.138 1.00 92.94 110 TYR A O 1
ATOM 855 N N . ASN A 1 111 ? 8.481 -0.936 7.946 1.00 95.81 111 ASN A N 1
ATOM 856 C CA . ASN A 1 111 ? 7.612 0.089 7.380 1.00 95.81 111 ASN A CA 1
ATOM 857 C C . ASN A 1 111 ? 8.115 0.371 5.964 1.00 95.81 111 ASN A C 1
ATOM 859 O O . ASN A 1 111 ? 9.150 0.998 5.790 1.00 95.81 111 ASN A O 1
ATOM 863 N N . LEU A 1 112 ? 7.429 -0.154 4.957 1.00 98.12 112 LEU A N 1
ATOM 864 C CA . LEU A 1 112 ? 7.957 -0.279 3.603 1.00 98.12 112 LEU A CA 1
ATOM 865 C C . LEU A 1 112 ? 7.058 0.433 2.601 1.00 98.12 112 LEU A C 1
ATOM 867 O O . LEU A 1 112 ? 5.830 0.333 2.674 1.00 98.12 112 LEU A O 1
ATOM 871 N N . LEU A 1 113 ? 7.664 1.119 1.637 1.00 98.56 113 LEU A N 1
ATOM 872 C CA . LEU A 1 113 ? 6.990 1.596 0.433 1.00 98.56 113 LEU A CA 1
ATOM 873 C C . LEU A 1 113 ? 7.629 0.931 -0.783 1.00 98.56 113 LEU A C 1
ATOM 875 O O . LEU A 1 113 ? 8.839 1.027 -0.975 1.00 98.56 113 LEU A O 1
ATOM 879 N N . TYR A 1 114 ? 6.810 0.296 -1.614 1.00 98.62 114 TYR A N 1
ATOM 880 C CA . TYR A 1 114 ? 7.196 -0.190 -2.934 1.00 98.62 114 TYR A CA 1
ATOM 881 C C . TYR A 1 114 ? 6.286 0.419 -3.990 1.00 98.62 114 TYR A C 1
ATOM 883 O O . TYR A 1 114 ? 5.071 0.291 -3.868 1.00 98.62 114 TYR A O 1
ATOM 891 N N . THR A 1 115 ? 6.857 1.044 -5.015 1.00 98.00 115 THR A N 1
ATOM 892 C CA . THR A 1 115 ? 6.121 1.758 -6.067 1.00 98.00 115 THR A CA 1
ATOM 893 C C . THR A 1 115 ? 6.567 1.283 -7.441 1.00 98.00 115 THR A C 1
ATOM 895 O O . THR A 1 115 ? 7.764 1.131 -7.695 1.00 98.00 115 THR A O 1
ATOM 898 N N . VAL A 1 116 ? 5.601 1.082 -8.336 1.00 97.38 116 VAL A N 1
ATOM 899 C CA . VAL A 1 116 ? 5.817 0.892 -9.773 1.00 97.38 116 VAL A CA 1
ATOM 900 C C . VAL A 1 116 ? 5.165 2.060 -10.504 1.00 97.38 116 VAL A C 1
ATOM 902 O O . VAL A 1 116 ? 3.965 2.299 -10.345 1.00 97.38 116 VAL A O 1
ATOM 905 N N . TRP A 1 117 ? 5.957 2.774 -11.297 1.00 95.62 117 TRP A N 1
ATOM 906 C CA . TRP A 1 117 ? 5.511 3.886 -12.133 1.00 95.62 117 TRP A CA 1
ATOM 907 C C . TRP A 1 117 ? 5.074 3.390 -13.514 1.00 95.62 117 TRP A C 1
ATOM 909 O O . TRP A 1 117 ? 5.542 2.353 -13.991 1.00 95.62 117 TRP A O 1
ATOM 919 N N . CYS A 1 118 ? 4.200 4.138 -14.186 1.00 94.38 118 CYS A N 1
ATOM 920 C CA . CYS A 1 118 ? 3.741 3.803 -15.537 1.00 94.38 118 CYS A CA 1
ATOM 921 C C . CYS A 1 118 ? 4.849 3.807 -16.593 1.00 94.38 118 CYS A C 1
ATOM 923 O O . CYS A 1 118 ? 4.757 3.105 -17.594 1.00 94.38 118 CYS A O 1
ATOM 925 N N . THR A 1 119 ? 5.922 4.544 -16.332 1.00 93.69 119 THR A N 1
ATOM 926 C CA . THR A 1 119 ? 7.148 4.596 -17.129 1.00 93.69 119 THR A CA 1
ATOM 927 C C . THR A 1 119 ? 8.063 3.381 -16.917 1.00 93.69 119 THR A C 1
ATOM 929 O O . THR A 1 119 ? 9.024 3.186 -17.658 1.00 93.69 119 THR A O 1
ATOM 932 N N . GLY A 1 120 ? 7.739 2.511 -15.954 1.00 93.25 120 GLY A N 1
ATOM 933 C CA . GLY A 1 120 ? 8.454 1.267 -15.669 1.00 93.25 120 GLY A CA 1
ATOM 934 C C . GLY A 1 120 ? 9.514 1.383 -14.573 1.00 93.25 120 GLY A C 1
ATOM 935 O O . GLY A 1 120 ? 10.003 0.352 -14.098 1.00 93.25 120 GLY A O 1
ATOM 936 N N . GLU A 1 121 ? 9.854 2.595 -14.123 1.00 95.56 121 GLU A N 1
ATOM 937 C CA . GLU A 1 121 ? 10.696 2.795 -12.948 1.00 95.56 121 GLU A CA 1
ATOM 938 C C . GLU A 1 121 ? 10.051 2.188 -11.705 1.00 95.56 121 GLU A C 1
ATOM 940 O O . GLU A 1 121 ? 8.828 2.123 -11.538 1.00 95.56 121 GLU A O 1
ATOM 945 N N . LYS A 1 122 ? 10.923 1.741 -10.804 1.00 97.50 122 LYS A N 1
ATOM 946 C CA . LYS A 1 122 ? 10.538 1.115 -9.550 1.00 97.50 122 LYS A CA 1
ATOM 947 C C . LYS A 1 122 ? 11.305 1.732 -8.407 1.00 97.50 122 LYS A C 1
ATOM 949 O O . LYS A 1 122 ? 12.516 1.970 -8.488 1.00 97.50 122 LYS A O 1
ATOM 954 N N . GLU A 1 123 ? 10.586 1.935 -7.322 1.00 97.94 123 GLU A N 1
ATOM 955 C CA . GLU A 1 123 ? 11.126 2.491 -6.099 1.00 97.94 123 GLU A CA 1
ATOM 956 C C . GLU A 1 123 ? 10.812 1.584 -4.930 1.00 97.94 123 GLU A C 1
ATOM 958 O O . GLU A 1 123 ? 9.734 0.998 -4.839 1.00 97.94 123 GLU A O 1
ATOM 963 N N . TYR A 1 124 ? 11.781 1.464 -4.033 1.00 98.56 124 TYR A N 1
ATOM 964 C CA . TYR A 1 124 ? 11.620 0.740 -2.790 1.00 98.56 124 TYR A CA 1
ATOM 965 C C . TYR A 1 124 ? 12.343 1.488 -1.675 1.00 98.56 124 TYR A C 1
ATOM 967 O O . TYR A 1 124 ? 13.531 1.800 -1.810 1.00 98.56 124 TYR A O 1
ATOM 975 N N . TYR A 1 125 ? 11.617 1.740 -0.590 1.00 98.62 125 TYR A N 1
ATOM 976 C CA . TYR A 1 125 ? 12.086 2.437 0.600 1.00 98.62 125 TYR A CA 1
ATOM 977 C C . TYR A 1 125 ? 11.746 1.631 1.850 1.00 98.62 125 TYR A C 1
ATOM 979 O O . TYR A 1 125 ? 10.634 1.111 1.987 1.00 98.62 125 TYR A O 1
ATOM 987 N N . ASP A 1 126 ? 12.702 1.577 2.772 1.00 98.19 126 ASP A N 1
ATOM 988 C CA . ASP A 1 126 ? 12.494 1.121 4.142 1.00 98.19 126 ASP A CA 1
ATOM 989 C C . ASP A 1 126 ? 12.477 2.349 5.052 1.00 98.19 126 ASP A C 1
ATOM 991 O O . ASP A 1 126 ? 13.513 2.956 5.299 1.00 98.19 126 ASP A O 1
ATOM 995 N N . LEU A 1 127 ? 11.295 2.731 5.526 1.00 97.56 127 LEU A N 1
ATOM 996 C CA . LEU A 1 127 ? 11.081 3.933 6.328 1.00 97.56 127 LEU A CA 1
ATOM 997 C C . LEU A 1 127 ? 11.529 3.754 7.784 1.00 97.56 127 LEU A C 1
ATOM 999 O O . LEU A 1 127 ? 11.521 4.725 8.538 1.00 97.56 127 LEU A O 1
ATOM 1003 N N . VAL A 1 128 ? 11.901 2.540 8.207 1.00 96.19 128 VAL A N 1
ATOM 1004 C CA . VAL A 1 128 ? 12.587 2.362 9.496 1.00 96.19 128 VAL A CA 1
ATOM 1005 C C . VAL A 1 128 ? 14.001 2.937 9.404 1.00 96.19 128 VAL A C 1
ATOM 1007 O O . VAL A 1 128 ? 14.439 3.624 10.323 1.00 96.19 128 VAL A O 1
ATOM 1010 N N . GLU A 1 129 ? 14.680 2.700 8.281 1.00 97.75 129 GLU A N 1
ATOM 1011 C CA . GLU A 1 129 ? 16.061 3.139 8.043 1.00 97.75 129 GLU A CA 1
ATOM 1012 C C . GLU A 1 129 ? 16.144 4.514 7.353 1.00 97.75 129 GLU A C 1
ATOM 1014 O O . GLU A 1 129 ? 17.075 5.279 7.598 1.00 97.75 129 GLU A O 1
ATOM 1019 N N . ASP A 1 130 ? 15.169 4.853 6.505 1.00 98.00 130 ASP A N 1
ATOM 1020 C CA . ASP A 1 130 ? 15.078 6.110 5.750 1.00 98.00 130 ASP A CA 1
ATOM 1021 C C . ASP A 1 130 ? 13.677 6.740 5.898 1.00 98.00 130 ASP A C 1
ATOM 1023 O O . ASP A 1 130 ? 12.862 6.680 4.971 1.00 98.00 130 ASP A O 1
ATOM 1027 N N . PRO A 1 131 ? 13.367 7.357 7.059 1.00 96.94 131 PRO A N 1
ATOM 1028 C CA . PRO A 1 131 ? 12.043 7.922 7.337 1.00 96.94 131 PRO A CA 1
ATOM 1029 C C . PRO A 1 131 ? 11.602 9.036 6.380 1.00 96.94 131 PRO A C 1
ATOM 1031 O O . PRO A 1 131 ? 10.415 9.323 6.308 1.00 96.94 131 PRO A O 1
ATOM 1034 N N . PHE A 1 132 ? 12.549 9.661 5.673 1.00 96.44 132 PHE A N 1
ATOM 1035 C CA . PHE A 1 132 ? 12.309 10.750 4.719 1.00 96.44 132 PHE A CA 1
ATOM 1036 C C . PHE A 1 132 ? 12.354 10.286 3.258 1.00 96.44 132 PHE A C 1
ATOM 1038 O O . PHE A 1 132 ? 12.299 11.111 2.348 1.00 96.44 132 PHE A O 1
ATOM 1045 N N . GLN A 1 133 ? 12.502 8.978 3.023 1.00 97.19 133 GLN A N 1
ATOM 1046 C CA . GLN A 1 133 ? 12.381 8.354 1.703 1.00 97.19 133 GLN A CA 1
ATOM 1047 C C . GLN A 1 133 ? 13.301 8.981 0.643 1.00 97.19 133 GLN A C 1
ATOM 1049 O O . GLN A 1 133 ? 12.945 9.167 -0.522 1.00 97.19 133 GLN A O 1
ATOM 1054 N N . THR A 1 134 ? 14.518 9.312 1.058 1.00 96.88 134 THR A N 1
ATOM 1055 C CA . THR A 1 134 ? 15.513 10.004 0.235 1.00 96.88 134 THR A CA 1
ATOM 1056 C C . THR A 1 134 ? 16.354 9.055 -0.616 1.00 96.88 134 THR A C 1
ATOM 1058 O O . THR A 1 134 ? 16.959 9.479 -1.604 1.00 96.88 134 THR A O 1
ATOM 1061 N N . LYS A 1 135 ? 16.401 7.764 -0.270 1.00 97.81 135 LYS A N 1
ATOM 1062 C CA . LYS A 1 135 ? 17.271 6.770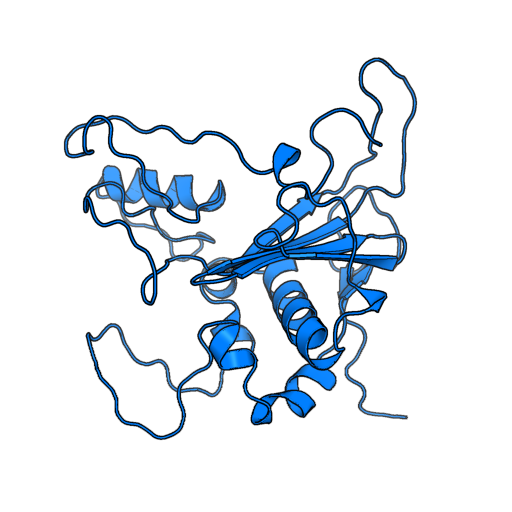 -0.902 1.00 97.81 135 LYS A CA 1
ATOM 1063 C C . LYS A 1 135 ? 16.476 5.579 -1.428 1.00 97.81 135 LYS A C 1
ATOM 1065 O O . LYS A 1 135 ? 16.194 4.625 -0.709 1.00 97.81 135 LYS A O 1
ATOM 1070 N N . ASN A 1 136 ? 16.221 5.576 -2.736 1.00 98.31 136 ASN A N 1
ATOM 1071 C CA . ASN A 1 136 ? 15.662 4.407 -3.415 1.00 98.31 136 ASN A CA 1
ATOM 1072 C C . ASN A 1 136 ? 16.673 3.241 -3.393 1.00 98.31 136 ASN A C 1
ATOM 1074 O O . ASN A 1 136 ? 17.723 3.298 -4.039 1.00 98.31 136 ASN A O 1
ATOM 1078 N N . ILE A 1 137 ? 16.339 2.162 -2.681 1.00 98.38 137 ILE A N 1
ATOM 1079 C CA . ILE A 1 137 ? 17.175 0.960 -2.528 1.00 98.38 137 ILE A CA 1
ATOM 1080 C C . ILE A 1 137 ? 16.715 -0.218 -3.400 1.00 98.38 137 ILE A C 1
ATOM 1082 O O . ILE A 1 137 ? 17.215 -1.335 -3.233 1.00 98.38 137 ILE A O 1
ATOM 1086 N N . TYR A 1 138 ? 15.809 -0.003 -4.363 1.00 98.50 138 TYR A N 1
ATOM 1087 C CA . TYR A 1 138 ? 15.287 -1.052 -5.253 1.00 98.50 138 TYR A CA 1
ATOM 1088 C C . TYR A 1 138 ? 16.406 -1.864 -5.924 1.00 98.50 138 TYR A C 1
ATOM 1090 O O . TYR A 1 138 ? 16.452 -3.085 -5.788 1.00 98.50 138 TYR A O 1
ATOM 1098 N N . LYS A 1 139 ? 17.371 -1.190 -6.568 1.00 98.06 139 LYS A N 1
ATOM 1099 C CA . LYS A 1 139 ? 18.467 -1.845 -7.314 1.00 98.06 139 LYS A CA 1
ATOM 1100 C C . LYS A 1 139 ? 19.406 -2.681 -6.436 1.00 98.06 139 LYS A C 1
ATOM 1102 O O . LYS A 1 139 ? 19.991 -3.641 -6.923 1.00 98.06 139 LYS A O 1
ATOM 1107 N N . SER A 1 140 ? 19.568 -2.320 -5.163 1.00 97.75 140 SER A N 1
ATOM 1108 C CA . SER A 1 140 ? 20.407 -3.056 -4.204 1.00 97.75 140 SER A CA 1
ATOM 1109 C C . SER A 1 140 ? 19.645 -4.136 -3.430 1.00 97.75 140 SER A C 1
ATOM 1111 O O . SER A 1 140 ? 20.251 -4.897 -2.675 1.00 97.75 140 SER A O 1
ATOM 1113 N N . THR A 1 141 ? 18.321 -4.203 -3.577 1.00 98.38 141 THR A N 1
ATOM 1114 C CA . THR A 1 141 ? 17.478 -5.140 -2.832 1.00 98.38 141 THR A CA 1
ATOM 1115 C C . THR A 1 141 ? 17.439 -6.495 -3.522 1.00 98.38 141 THR A C 1
ATOM 1117 O O . THR A 1 141 ? 17.369 -6.605 -4.744 1.00 98.38 141 THR A O 1
ATOM 1120 N N . LYS A 1 142 ? 17.478 -7.569 -2.726 1.00 98.19 142 LYS A N 1
ATOM 1121 C CA . LYS A 1 142 ? 17.470 -8.940 -3.247 1.00 98.19 142 LYS A CA 1
ATOM 1122 C C . LYS A 1 142 ? 16.182 -9.203 -4.045 1.00 98.19 142 LYS A C 1
ATOM 1124 O O . LYS A 1 142 ? 15.101 -8.999 -3.486 1.00 98.19 142 LYS A O 1
ATOM 1129 N N . PRO A 1 143 ? 16.262 -9.774 -5.264 1.00 97.75 143 PRO A N 1
ATOM 1130 C CA . PRO A 1 143 ? 15.080 -10.104 -6.064 1.00 97.75 143 PRO A CA 1
ATOM 1131 C C . PRO A 1 143 ? 14.063 -10.968 -5.317 1.00 97.75 143 PRO A C 1
ATOM 1133 O O . PRO A 1 143 ? 12.866 -10.718 -5.392 1.00 97.75 143 PRO A O 1
ATOM 1136 N N . ALA A 1 144 ? 14.532 -11.928 -4.509 1.00 97.81 144 ALA A N 1
ATOM 1137 C CA . ALA A 1 144 ? 13.659 -12.755 -3.681 1.00 97.81 144 ALA A CA 1
ATOM 1138 C C . ALA A 1 144 ? 12.733 -11.912 -2.783 1.00 97.81 144 ALA A C 1
ATOM 1140 O O . ALA A 1 144 ? 11.552 -12.224 -2.673 1.00 97.81 144 ALA A O 1
ATOM 1141 N N . PHE A 1 145 ? 13.228 -10.829 -2.183 1.00 98.38 145 PHE A N 1
ATOM 1142 C CA . PHE A 1 145 ? 12.412 -9.941 -1.356 1.00 98.38 145 PHE A CA 1
ATOM 1143 C C . PHE A 1 145 ? 11.408 -9.151 -2.208 1.00 98.38 145 PHE A C 1
ATOM 1145 O O . PHE A 1 145 ? 10.209 -9.191 -1.938 1.00 98.38 145 PHE A O 1
ATOM 1152 N N . LEU A 1 146 ? 11.885 -8.518 -3.287 1.00 98.31 146 LEU A N 1
ATOM 1153 C CA . LEU A 1 146 ? 11.054 -7.740 -4.218 1.00 98.31 146 LEU A CA 1
ATOM 1154 C C . LEU A 1 146 ? 9.913 -8.578 -4.811 1.00 98.31 146 LEU A C 1
ATOM 1156 O O . LEU A 1 146 ? 8.796 -8.091 -4.946 1.00 98.31 146 LEU A O 1
ATOM 1160 N N . ASN A 1 147 ? 10.146 -9.872 -5.052 1.00 98.25 147 ASN A N 1
ATOM 1161 C CA . ASN A 1 147 ? 9.126 -10.776 -5.571 1.00 98.25 147 ASN A CA 1
ATOM 1162 C C . ASN A 1 147 ? 7.887 -10.904 -4.666 1.00 98.25 147 ASN A C 1
ATOM 1164 O O . ASN A 1 147 ? 6.795 -11.140 -5.179 1.00 98.25 147 ASN A O 1
ATOM 1168 N N . ARG A 1 148 ? 8.024 -10.731 -3.341 1.00 98.12 148 ARG A N 1
ATOM 1169 C CA . ARG A 1 148 ? 6.875 -10.708 -2.414 1.00 98.12 148 ARG A CA 1
ATOM 1170 C C . ARG A 1 148 ? 6.073 -9.421 -2.556 1.00 98.12 148 ARG A C 1
ATOM 1172 O O . ARG A 1 148 ? 4.847 -9.461 -2.518 1.00 98.12 148 ARG A O 1
ATOM 1179 N N . LEU A 1 149 ? 6.767 -8.300 -2.732 1.00 98.19 149 LEU A N 1
ATOM 1180 C CA . LEU A 1 149 ? 6.151 -6.988 -2.909 1.00 98.19 149 LEU A CA 1
ATOM 1181 C C . LEU A 1 149 ? 5.402 -6.912 -4.246 1.00 98.19 149 LEU 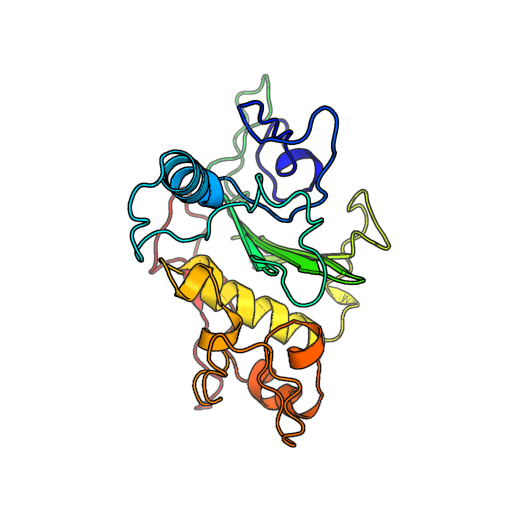A C 1
ATOM 1183 O O . LEU A 1 149 ? 4.270 -6.441 -4.277 1.00 98.19 149 LEU A O 1
ATOM 1187 N N . ASP A 1 150 ? 5.972 -7.475 -5.317 1.00 97.44 150 ASP A N 1
ATOM 1188 C CA . ASP A 1 150 ? 5.272 -7.638 -6.599 1.00 97.44 150 ASP A CA 1
ATOM 1189 C C . ASP A 1 150 ? 4.012 -8.503 -6.459 1.00 97.44 150 ASP A C 1
ATOM 1191 O O . ASP A 1 150 ? 2.965 -8.173 -7.010 1.00 97.44 150 ASP A O 1
ATOM 1195 N N . ALA A 1 151 ? 4.089 -9.610 -5.714 1.00 97.06 151 ALA A N 1
ATOM 1196 C CA . ALA A 1 151 ? 2.944 -10.493 -5.512 1.00 97.06 151 ALA A CA 1
ATOM 1197 C C . ALA A 1 151 ? 1.801 -9.795 -4.762 1.00 97.06 151 ALA A C 1
ATOM 1199 O O . ALA A 1 151 ? 0.643 -9.927 -5.151 1.00 97.06 151 ALA A O 1
ATOM 1200 N N . LEU A 1 152 ? 2.123 -9.015 -3.728 1.00 97.69 152 LEU A N 1
ATOM 1201 C CA . LEU A 1 152 ? 1.143 -8.178 -3.040 1.00 97.69 152 LEU A CA 1
ATOM 1202 C C . LEU A 1 152 ? 0.546 -7.123 -3.965 1.00 97.69 152 LEU A C 1
ATOM 1204 O O . LEU A 1 152 ? -0.670 -6.957 -3.985 1.00 97.69 152 LEU A O 1
ATOM 1208 N N . LEU A 1 153 ? 1.378 -6.446 -4.759 1.00 97.19 153 LEU A N 1
ATOM 1209 C CA . LEU A 1 153 ? 0.923 -5.439 -5.712 1.00 97.19 153 LEU A CA 1
ATOM 1210 C C . LEU A 1 153 ? -0.070 -6.028 -6.720 1.00 97.19 153 LEU A C 1
ATOM 1212 O O . LEU A 1 153 ? -1.110 -5.427 -6.986 1.00 97.19 153 LEU A O 1
ATOM 1216 N N . ASN A 1 154 ? 0.203 -7.233 -7.226 1.00 94.81 154 ASN A N 1
ATOM 1217 C CA . ASN A 1 154 ? -0.694 -7.935 -8.144 1.00 94.81 154 ASN A CA 1
ATOM 1218 C C . ASN A 1 154 ? -2.089 -8.170 -7.566 1.00 94.81 154 ASN A C 1
ATOM 1220 O O . ASN A 1 154 ? -3.062 -8.100 -8.315 1.00 94.81 154 ASN A O 1
ATOM 1224 N N . VAL A 1 155 ? -2.183 -8.455 -6.266 1.00 95.06 155 VAL A N 1
ATOM 1225 C CA . VAL A 1 155 ? -3.469 -8.634 -5.583 1.00 95.06 155 VAL A CA 1
ATOM 1226 C C . VAL A 1 155 ? -4.113 -7.280 -5.316 1.00 95.06 155 VAL A C 1
ATOM 1228 O O . VAL A 1 155 ? -5.235 -7.028 -5.751 1.00 95.06 155 VAL A O 1
ATOM 1231 N N . LEU A 1 156 ? -3.393 -6.390 -4.635 1.00 95.62 156 LEU A N 1
ATOM 1232 C CA . LEU A 1 156 ? -3.926 -5.134 -4.112 1.00 95.62 156 LEU A CA 1
ATOM 1233 C C . LEU A 1 156 ? -4.405 -4.179 -5.208 1.00 95.62 156 LEU A C 1
ATOM 1235 O O . LEU A 1 156 ? -5.394 -3.486 -5.009 1.00 95.62 156 LEU A O 1
ATOM 1239 N N . ARG A 1 157 ? -3.782 -4.187 -6.392 1.00 92.69 157 ARG A N 1
ATOM 1240 C CA . ARG A 1 157 ? -4.158 -3.295 -7.504 1.00 92.69 157 ARG A CA 1
ATOM 1241 C C . ARG A 1 157 ? -5.587 -3.492 -8.028 1.00 92.69 157 ARG A C 1
ATOM 1243 O O . ARG A 1 157 ? -6.088 -2.605 -8.710 1.00 92.69 157 ARG A O 1
ATOM 1250 N N . THR A 1 158 ? -6.193 -4.658 -7.783 1.00 91.50 158 THR A N 1
ATOM 1251 C CA . THR A 1 158 ? -7.524 -5.049 -8.296 1.00 91.50 158 THR A CA 1
ATOM 1252 C C . THR A 1 158 ? -8.427 -5.649 -7.216 1.00 91.50 158 THR A C 1
ATOM 1254 O O . THR A 1 158 ? -9.506 -6.162 -7.526 1.00 91.50 158 THR A O 1
ATOM 1257 N N . CYS A 1 159 ? -7.987 -5.626 -5.957 1.00 93.69 159 CYS A N 1
ATOM 1258 C CA . CYS A 1 159 ? -8.686 -6.289 -4.869 1.00 93.69 159 CYS A CA 1
ATOM 1259 C C . CYS A 1 159 ? -10.082 -5.680 -4.650 1.00 93.69 159 CYS A C 1
ATOM 1261 O O . CYS A 1 159 ? -10.310 -4.506 -4.938 1.00 93.69 159 CYS A O 1
ATOM 1263 N N . LYS A 1 160 ? -11.017 -6.490 -4.138 1.00 94.06 160 LYS A N 1
ATOM 1264 C CA . LYS A 1 160 ? -12.336 -6.043 -3.677 1.00 94.06 160 LYS A CA 1
ATOM 1265 C C . LYS A 1 160 ? -12.768 -6.856 -2.462 1.00 94.06 160 LYS A C 1
ATOM 1267 O O . LYS A 1 160 ? -12.607 -8.079 -2.434 1.00 94.06 160 LYS A O 1
ATOM 1272 N N . GLY A 1 161 ? -13.359 -6.192 -1.478 1.00 93.56 161 GLY A N 1
ATOM 1273 C CA . GLY A 1 161 ? -13.890 -6.799 -0.266 1.00 93.56 161 GLY A CA 1
ATOM 1274 C C . GLY A 1 161 ? -12.848 -7.683 0.436 1.00 93.56 161 GLY A C 1
ATOM 1275 O O . GLY A 1 161 ? -11.752 -7.207 0.747 1.00 93.56 161 GLY A O 1
ATOM 1276 N N . PRO A 1 162 ? -13.128 -8.983 0.665 1.00 90.06 162 PRO A N 1
ATOM 1277 C CA . PRO A 1 162 ? -12.229 -9.879 1.394 1.00 90.06 162 PRO A CA 1
ATOM 1278 C C . PRO A 1 162 ? -10.801 -9.960 0.845 1.00 90.06 162 PRO A C 1
ATOM 1280 O O . PRO A 1 162 ? -9.869 -10.120 1.628 1.00 90.06 162 PRO A O 1
ATOM 1283 N N . THR A 1 163 ? -10.600 -9.819 -0.470 1.00 91.81 163 THR A N 1
ATOM 1284 C CA . THR A 1 163 ? -9.259 -9.941 -1.067 1.00 91.81 163 THR A CA 1
ATOM 1285 C C . THR A 1 163 ? -8.373 -8.727 -0.785 1.00 91.81 163 THR A C 1
ATOM 1287 O O . THR A 1 163 ? -7.157 -8.835 -0.904 1.00 91.81 163 THR A O 1
ATOM 1290 N N . CYS A 1 164 ? -8.960 -7.579 -0.423 1.00 92.94 164 CYS A N 1
ATOM 1291 C CA . CYS A 1 164 ? -8.211 -6.428 0.088 1.00 92.94 164 CYS A CA 1
ATOM 1292 C C . CYS A 1 164 ? -7.844 -6.602 1.565 1.00 92.94 164 CYS A C 1
ATOM 1294 O O . CYS A 1 164 ? -6.802 -6.122 1.997 1.00 92.94 164 CYS A O 1
ATOM 1296 N N . ARG A 1 165 ? -8.697 -7.299 2.328 1.00 90.06 165 ARG A N 1
ATOM 1297 C CA . ARG A 1 165 ? -8.533 -7.516 3.774 1.00 90.06 165 ARG A CA 1
ATOM 1298 C C . ARG A 1 165 ? -7.470 -8.568 4.082 1.00 90.06 165 ARG A C 1
ATOM 1300 O O . ARG A 1 165 ? -6.738 -8.422 5.052 1.00 90.06 165 ARG A O 1
ATOM 1307 N N . ASP A 1 166 ? -7.365 -9.599 3.244 1.00 89.81 166 ASP A N 1
ATOM 1308 C CA . ASP A 1 166 ? -6.363 -10.661 3.388 1.00 89.81 166 ASP A CA 1
ATOM 1309 C C . ASP A 1 166 ? -5.685 -10.994 2.044 1.00 89.81 166 ASP A C 1
ATOM 1311 O O . ASP A 1 166 ? -5.983 -12.014 1.410 1.00 89.81 166 ASP A O 1
ATOM 1315 N N . PRO A 1 167 ? -4.765 -10.135 1.567 1.00 92.81 167 PRO A N 1
ATOM 1316 C CA . PRO A 1 167 ? -4.062 -10.380 0.313 1.00 92.81 167 PRO A CA 1
ATOM 1317 C C . PRO A 1 167 ? -3.129 -11.601 0.388 1.00 92.81 167 PRO A C 1
ATOM 1319 O O . PRO A 1 167 ? -2.845 -12.217 -0.640 1.00 92.81 167 PRO A O 1
ATOM 1322 N N . 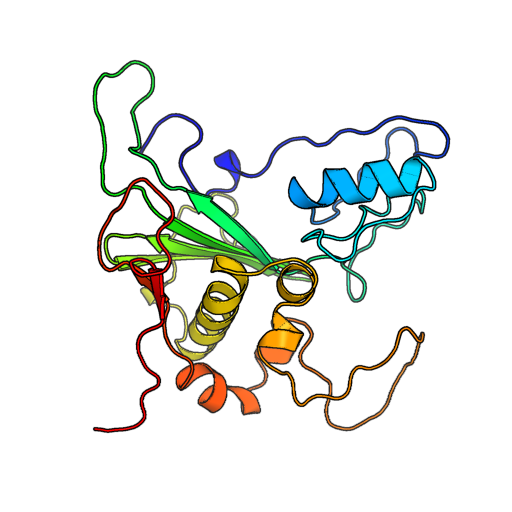TRP A 1 168 ? -2.668 -12.005 1.578 1.00 92.62 168 TRP A N 1
ATOM 1323 C CA . TRP A 1 168 ? -1.821 -13.192 1.723 1.00 92.62 168 TRP A CA 1
ATOM 1324 C C . TRP A 1 168 ? -2.592 -14.487 1.500 1.00 92.62 168 TRP A C 1
ATOM 1326 O O . TRP A 1 168 ? -2.061 -15.382 0.841 1.00 92.62 168 TRP A O 1
ATOM 1336 N N . ALA A 1 169 ? -3.844 -14.570 1.957 1.00 89.19 169 ALA A N 1
ATOM 1337 C CA . ALA A 1 169 ? -4.717 -15.703 1.655 1.00 89.19 169 ALA A CA 1
ATOM 1338 C C . ALA A 1 169 ? -5.010 -15.838 0.153 1.00 89.19 169 ALA A C 1
ATOM 1340 O O . ALA A 1 169 ? -5.156 -16.953 -0.343 1.00 89.19 169 ALA A O 1
ATOM 1341 N N . VAL A 1 170 ? -5.037 -14.727 -0.594 1.00 91.81 170 VAL A N 1
ATOM 1342 C CA . VAL A 1 170 ? -5.161 -14.757 -2.064 1.00 91.81 170 VAL A CA 1
ATOM 1343 C C . VAL A 1 170 ? -3.910 -15.356 -2.708 1.00 91.81 170 VAL A C 1
ATOM 1345 O O . VAL A 1 170 ? -4.012 -16.146 -3.644 1.00 91.81 170 VAL A O 1
ATOM 1348 N N . ILE A 1 171 ? -2.727 -15.002 -2.201 1.00 93.31 171 ILE A N 1
ATOM 1349 C CA . ILE A 1 171 ? -1.446 -15.513 -2.709 1.00 93.31 171 ILE A CA 1
ATOM 1350 C C . ILE A 1 171 ? -1.241 -16.987 -2.310 1.00 93.31 171 ILE A C 1
ATOM 1352 O O . ILE A 1 171 ? -0.682 -17.757 -3.087 1.00 93.31 171 ILE A O 1
ATOM 1356 N N . HIS A 1 172 ? -1.709 -17.401 -1.128 1.00 91.62 172 HIS A N 1
ATOM 1357 C CA . HIS A 1 172 ? -1.561 -18.759 -0.581 1.00 91.62 172 HIS A CA 1
ATOM 1358 C C . HIS A 1 172 ? -2.918 -19.431 -0.275 1.00 91.62 172 HIS A C 1
ATOM 1360 O O . HIS A 1 172 ? -3.205 -19.743 0.883 1.00 91.62 172 HIS A O 1
ATOM 1366 N N . PRO A 1 173 ? -3.751 -19.733 -1.292 1.00 82.50 173 PRO A N 1
ATOM 1367 C CA . PRO A 1 173 ? -5.140 -20.169 -1.089 1.00 82.50 173 PRO A CA 1
ATOM 1368 C C . PRO A 1 173 ? -5.287 -21.604 -0.557 1.00 82.50 173 PRO A C 1
ATOM 1370 O O . PRO A 1 173 ? -6.320 -21.965 -0.002 1.00 82.50 173 PRO A O 1
ATOM 1373 N N . THR A 1 174 ? -4.272 -22.455 -0.732 1.00 66.38 174 THR A N 1
ATOM 1374 C CA . THR A 1 174 ? -4.313 -23.883 -0.358 1.00 66.38 174 THR A CA 1
ATOM 1375 C C . THR A 1 174 ? -4.015 -24.138 1.120 1.00 66.38 174 THR A C 1
ATOM 1377 O O . THR A 1 174 ? -4.070 -25.278 1.587 1.00 66.38 174 THR A O 1
ATOM 1380 N N . GLN A 1 175 ? -3.700 -23.090 1.879 1.00 61.38 175 GLN A N 1
ATOM 1381 C CA . GLN A 1 175 ? -3.455 -23.188 3.310 1.00 61.38 175 GLN A CA 1
ATOM 1382 C C . GLN A 1 175 ? -4.799 -23.131 4.039 1.00 61.38 175 GLN A C 1
ATOM 1384 O O . GLN A 1 175 ? -5.561 -22.185 3.866 1.00 61.38 175 GLN A O 1
ATOM 1389 N N . LYS A 1 176 ? -5.120 -24.165 4.833 1.00 44.91 176 LYS A N 1
ATOM 1390 C CA . LYS A 1 176 ? -6.399 -24.238 5.559 1.00 44.91 176 LYS A CA 1
ATOM 1391 C C . LYS A 1 176 ? -6.646 -22.930 6.331 1.00 44.91 176 LYS A C 1
ATOM 1393 O O . LYS A 1 176 ? -5.751 -22.516 7.076 1.00 44.91 176 LYS A O 1
ATOM 1398 N N . PRO A 1 177 ? -7.839 -22.316 6.234 1.00 42.19 177 PRO A N 1
ATOM 1399 C CA . PRO A 1 177 ? -8.186 -21.199 7.096 1.00 42.19 177 PRO A CA 1
ATOM 1400 C C . PRO A 1 177 ? -8.152 -21.687 8.548 1.00 42.19 177 PRO A C 1
ATOM 1402 O O . PRO A 1 177 ? -8.914 -22.570 8.942 1.00 42.19 177 PRO A O 1
ATOM 1405 N N . VAL A 1 178 ? -7.240 -21.146 9.358 1.00 45.75 178 VAL A N 1
ATOM 1406 C CA . VAL A 1 178 ? -7.363 -21.276 10.814 1.00 45.75 178 VAL A CA 1
ATOM 1407 C C . VAL A 1 178 ? -8.511 -20.353 11.189 1.00 45.75 178 VAL A C 1
ATOM 1409 O O . VAL A 1 178 ? -8.378 -19.141 11.025 1.00 45.75 178 VAL A O 1
ATOM 1412 N N . GLY A 1 179 ? -9.642 -20.937 11.594 1.00 39.34 179 GLY A N 1
ATOM 1413 C CA . GLY A 1 179 ? -10.830 -20.196 12.013 1.00 39.34 179 GLY A CA 1
ATOM 1414 C C . GLY A 1 179 ? -10.532 -19.189 13.127 1.00 39.34 179 GLY A C 1
ATOM 1415 O O . GLY A 1 179 ? -9.459 -19.224 13.729 1.00 39.34 179 GLY A O 1
ATOM 1416 N N . ASN A 1 180 ? -11.501 -18.311 13.402 1.00 37.06 180 ASN A N 1
ATOM 1417 C CA . ASN A 1 180 ? -11.493 -17.288 14.461 1.00 37.06 180 ASN A CA 1
ATOM 1418 C C . ASN A 1 180 ? -11.396 -17.888 15.881 1.00 37.06 180 ASN A C 1
ATOM 1420 O O . ASN A 1 180 ? -12.299 -17.749 16.701 1.00 37.06 180 ASN A O 1
ATOM 1424 N N . GLY A 1 181 ? -10.310 -18.591 16.179 1.00 33.19 181 GLY A N 1
ATOM 1425 C CA . GLY A 1 181 ? -10.023 -19.185 17.470 1.00 33.19 181 GLY A CA 1
ATOM 1426 C C . GLY A 1 181 ? -8.683 -18.689 17.985 1.00 33.19 181 GLY A C 1
ATOM 1427 O O . GLY A 1 181 ? -7.685 -18.715 17.266 1.00 33.19 181 GLY A O 1
ATOM 1428 N N . ASN A 1 182 ? -8.666 -18.291 19.256 1.00 36.91 182 ASN A N 1
ATOM 1429 C CA . ASN A 1 182 ? -7.473 -18.069 20.072 1.00 36.91 182 ASN A CA 1
ATOM 1430 C C . ASN A 1 182 ? -6.649 -19.369 20.189 1.00 36.91 182 ASN A C 1
ATOM 1432 O O . ASN A 1 182 ? -6.642 -20.027 21.227 1.00 36.91 182 ASN A O 1
ATOM 1436 N N . GLY A 1 183 ? -5.990 -19.781 19.108 1.00 31.78 183 GLY A N 1
ATOM 1437 C CA . GLY A 1 183 ? -5.344 -21.081 18.979 1.00 31.78 183 GLY A CA 1
ATOM 1438 C C . GLY A 1 183 ? -3.837 -20.963 18.804 1.00 31.78 183 GLY A C 1
ATOM 1439 O O . GLY A 1 183 ? -3.343 -20.697 17.711 1.00 31.78 183 GLY A O 1
ATOM 1440 N N . HIS A 1 184 ? -3.098 -21.253 19.874 1.00 38.28 184 HIS A N 1
ATOM 1441 C CA . HIS A 1 184 ? -1.694 -21.658 19.810 1.00 38.28 184 HIS A CA 1
ATOM 1442 C C . HIS A 1 184 ? -1.599 -23.032 19.117 1.00 38.28 184 HIS A C 1
ATOM 1444 O O . HIS A 1 184 ? -1.515 -24.071 19.764 1.00 38.28 184 HIS A O 1
ATOM 1450 N N . GLY A 1 185 ? -1.669 -23.054 17.784 1.00 31.38 185 GLY A N 1
ATOM 1451 C CA . GLY A 1 185 ? -1.561 -24.275 16.986 1.00 31.38 185 GLY A CA 1
ATOM 1452 C C . GLY A 1 185 ? -0.108 -24.649 16.687 1.00 31.38 185 GLY A C 1
ATOM 1453 O O . GLY A 1 185 ? 0.528 -24.054 15.818 1.00 31.38 185 GLY A O 1
ATOM 1454 N N . HIS A 1 186 ? 0.415 -25.668 17.369 1.00 33.84 186 HIS A N 1
ATOM 1455 C CA . HIS A 1 186 ? 1.654 -26.370 17.014 1.00 33.84 186 HIS A CA 1
ATOM 1456 C C . HIS A 1 186 ? 1.427 -27.340 15.832 1.00 33.84 186 HIS A C 1
ATOM 1458 O O . HIS A 1 186 ? 1.450 -28.556 15.995 1.00 33.84 186 HIS A O 1
ATOM 1464 N N . GLY A 1 187 ? 1.209 -26.799 14.628 1.00 35.66 187 GLY A N 1
ATOM 1465 C CA . GLY A 1 187 ? 1.187 -27.542 13.357 1.00 35.66 187 GLY A CA 1
ATOM 1466 C C . GLY A 1 187 ? 2.323 -27.087 12.432 1.00 35.66 187 GLY A C 1
ATOM 1467 O O . GLY A 1 187 ? 2.589 -25.893 12.326 1.00 35.66 187 GLY A O 1
ATOM 1468 N N . LYS A 1 188 ? 3.026 -28.029 11.789 1.00 40.88 188 LYS A N 1
ATOM 1469 C CA . LYS A 1 188 ? 4.324 -27.824 11.106 1.00 40.88 188 LYS A CA 1
ATOM 1470 C C . LYS A 1 188 ? 4.302 -27.064 9.763 1.00 40.88 188 LYS A C 1
ATOM 1472 O O . LYS A 1 188 ? 5.369 -26.863 9.197 1.00 40.88 188 LYS A O 1
ATOM 1477 N N . ASP A 1 189 ? 3.163 -26.547 9.309 1.00 48.66 189 ASP A N 1
ATOM 1478 C CA . ASP A 1 189 ? 3.101 -25.567 8.215 1.00 48.66 189 ASP A CA 1
ATOM 1479 C C . ASP A 1 189 ? 2.254 -24.370 8.652 1.00 48.66 189 ASP A C 1
ATOM 1481 O O . ASP A 1 189 ? 1.026 -24.401 8.622 1.00 48.66 189 ASP A O 1
ATOM 1485 N N . LYS A 1 190 ? 2.919 -23.307 9.116 1.00 57.38 190 LYS A N 1
ATOM 1486 C CA . LYS A 1 190 ? 2.254 -22.035 9.412 1.00 57.38 190 LYS A CA 1
ATOM 1487 C C . LYS A 1 190 ? 1.779 -21.419 8.096 1.00 57.38 190 LYS A C 1
ATOM 1489 O O . LYS A 1 190 ? 2.585 -21.266 7.178 1.00 57.38 190 LYS A O 1
ATOM 1494 N N . SER A 1 191 ? 0.493 -21.080 8.017 1.00 75.56 191 SER A N 1
ATOM 1495 C CA . SER A 1 191 ? -0.061 -20.309 6.903 1.00 75.56 191 SER A CA 1
ATOM 1496 C C . SER A 1 191 ? 0.671 -18.970 6.770 1.00 75.56 191 SER A C 1
ATOM 1498 O O . SER A 1 191 ? 0.935 -18.336 7.793 1.00 75.56 191 SER A O 1
ATOM 1500 N N . VAL A 1 192 ? 0.969 -18.532 5.550 1.00 88.62 192 VAL A N 1
ATOM 1501 C CA . VAL A 1 192 ? 1.556 -17.222 5.259 1.00 88.62 192 VAL A CA 1
ATOM 1502 C C . VAL A 1 192 ? 0.506 -16.159 5.540 1.00 88.62 192 VAL A C 1
ATOM 1504 O O . VAL A 1 192 ? -0.496 -16.085 4.841 1.00 88.62 192 VAL A O 1
ATOM 1507 N N . ARG A 1 193 ? 0.726 -15.365 6.589 1.00 87.12 193 ARG A N 1
ATOM 1508 C CA . ARG A 1 193 ? -0.185 -14.287 7.015 1.00 87.12 193 ARG A CA 1
ATOM 1509 C C . ARG A 1 193 ? 0.497 -12.932 7.089 1.00 87.12 193 ARG A C 1
ATOM 1511 O O . ARG A 1 193 ? -0.132 -11.948 7.455 1.00 87.12 193 ARG A O 1
ATOM 1518 N N . SER A 1 194 ? 1.796 -12.911 6.822 1.00 91.06 194 SER A N 1
ATOM 1519 C CA . SER A 1 194 ? 2.612 -11.719 6.909 1.00 91.06 194 SER A CA 1
ATOM 1520 C C . SER A 1 194 ? 3.783 -11.762 5.947 1.00 91.06 194 SER A C 1
ATOM 1522 O O . SER A 1 194 ? 4.179 -12.841 5.486 1.00 91.06 194 SER A O 1
ATOM 1524 N N . LEU A 1 195 ? 4.424 -10.612 5.728 1.00 94.12 195 LEU A N 1
ATOM 1525 C CA . LEU A 1 195 ? 5.698 -10.568 5.015 1.00 94.12 195 LEU A CA 1
ATOM 1526 C C . LEU A 1 195 ? 6.733 -11.477 5.681 1.00 94.12 195 LEU A C 1
ATOM 1528 O O . LEU A 1 195 ? 7.445 -12.203 4.994 1.00 94.12 195 LEU A O 1
ATOM 1532 N N . LYS A 1 196 ? 6.796 -11.492 7.018 1.00 92.31 196 LYS A N 1
ATOM 1533 C CA . LYS A 1 196 ? 7.734 -12.352 7.759 1.00 92.31 196 LYS A CA 1
ATOM 1534 C C . LYS A 1 196 ? 7.553 -13.830 7.423 1.00 92.31 196 LYS A C 1
ATOM 1536 O O . LYS A 1 196 ? 8.546 -14.529 7.233 1.00 92.31 196 LYS A O 1
ATOM 1541 N N . ASP A 1 197 ? 6.311 -14.296 7.316 1.00 91.31 197 ASP A N 1
ATOM 1542 C CA . ASP A 1 197 ? 6.030 -15.679 6.923 1.00 91.31 197 ASP A CA 1
ATOM 1543 C C . ASP A 1 197 ? 6.389 -15.921 5.447 1.00 91.31 197 ASP A C 1
ATOM 1545 O O . ASP A 1 197 ? 7.003 -16.938 5.107 1.00 91.31 197 ASP A O 1
ATOM 1549 N N . ALA A 1 198 ? 6.067 -14.958 4.576 1.00 94.06 198 ALA A N 1
ATOM 1550 C CA . ALA A 1 198 ? 6.346 -15.000 3.140 1.00 94.06 198 ALA A CA 1
ATOM 1551 C C . ALA A 1 198 ? 7.852 -15.010 2.811 1.00 94.06 198 ALA A C 1
ATOM 1553 O O . ALA A 1 198 ? 8.262 -15.516 1.761 1.00 94.06 198 ALA A O 1
ATOM 1554 N N . LEU A 1 199 ? 8.694 -14.475 3.700 1.00 95.19 199 LEU A N 1
ATOM 1555 C CA . LEU A 1 199 ? 10.155 -14.453 3.565 1.00 95.19 199 LEU A CA 1
ATOM 1556 C C . LEU A 1 199 ? 10.826 -15.803 3.842 1.00 95.19 199 LEU A C 1
ATOM 1558 O O . LEU A 1 199 ? 12.039 -15.929 3.668 1.00 95.19 199 LEU A O 1
ATOM 1562 N N . ASN A 1 200 ? 10.075 -16.836 4.231 1.00 95.12 200 ASN A N 1
ATOM 1563 C CA . ASN A 1 200 ? 10.631 -18.181 4.301 1.00 95.12 200 ASN A CA 1
ATOM 1564 C C . ASN A 1 200 ? 11.144 -18.618 2.914 1.00 95.12 200 ASN A C 1
ATOM 1566 O O . ASN A 1 200 ? 10.394 -18.616 1.934 1.00 95.12 200 ASN A O 1
ATOM 1570 N N . LYS A 1 201 ? 12.416 -19.040 2.849 1.00 96.00 201 LYS A N 1
ATOM 1571 C CA . LYS A 1 201 ? 13.101 -19.442 1.608 1.00 96.00 201 LYS A CA 1
ATOM 1572 C C . LYS A 1 201 ? 12.371 -20.533 0.825 1.00 96.00 201 LYS A C 1
ATOM 1574 O O . LYS A 1 201 ? 12.499 -20.590 -0.394 1.00 96.00 201 LYS A O 1
ATOM 1579 N N . LYS A 1 202 ? 11.563 -21.374 1.488 1.00 94.50 202 LYS A N 1
ATOM 1580 C CA . LYS A 1 202 ? 10.758 -22.405 0.807 1.00 94.50 202 LYS A CA 1
ATOM 1581 C C . LYS A 1 202 ? 9.802 -21.826 -0.243 1.00 94.50 202 LYS A C 1
ATOM 1583 O O . LYS A 1 202 ? 9.432 -22.529 -1.175 1.00 94.50 202 LYS A O 1
ATOM 1588 N N . PHE A 1 203 ? 9.427 -20.552 -0.110 1.00 95.25 203 PHE A N 1
ATOM 1589 C CA . PHE A 1 203 ? 8.557 -19.856 -1.053 1.00 95.25 203 PHE A CA 1
ATOM 1590 C C . PHE A 1 203 ? 9.320 -19.066 -2.131 1.00 95.25 203 PHE A C 1
ATOM 1592 O O . PHE A 1 203 ? 8.677 -18.481 -2.996 1.00 95.25 203 PHE A O 1
ATOM 1599 N N . ASP A 1 204 ? 10.661 -19.039 -2.124 1.00 96.56 204 ASP A N 1
ATOM 1600 C CA . ASP A 1 204 ? 11.448 -18.217 -3.061 1.00 96.56 204 ASP A CA 1
ATOM 1601 C C . ASP A 1 204 ? 11.129 -18.529 -4.524 1.00 96.56 204 ASP A C 1
ATOM 1603 O O . ASP A 1 204 ? 10.865 -17.611 -5.300 1.00 96.56 204 ASP A O 1
ATOM 1607 N N . LYS A 1 205 ? 11.097 -19.820 -4.878 1.00 96.69 205 LYS A N 1
ATOM 1608 C CA . LYS A 1 205 ? 10.760 -20.271 -6.233 1.00 96.69 205 LYS A CA 1
ATOM 1609 C C . LYS A 1 205 ? 9.326 -19.892 -6.611 1.00 96.69 205 LYS A C 1
ATOM 1611 O O . LYS A 1 205 ? 9.115 -19.309 -7.665 1.00 96.69 205 LYS A O 1
ATOM 1616 N N . PHE A 1 206 ? 8.374 -20.136 -5.709 1.00 95.69 206 PHE A N 1
ATOM 1617 C CA . PHE A 1 206 ? 6.969 -19.784 -5.910 1.00 95.69 206 PHE A CA 1
ATOM 1618 C C . PHE A 1 206 ? 6.793 -18.291 -6.230 1.00 95.69 206 PHE A C 1
ATOM 1620 O O . PHE A 1 206 ? 6.195 -17.948 -7.243 1.00 95.69 206 PHE A O 1
ATOM 1627 N N . TYR A 1 207 ? 7.370 -17.394 -5.423 1.00 97.00 207 TYR A N 1
ATOM 1628 C CA . TYR A 1 207 ? 7.270 -15.949 -5.656 1.00 97.00 207 TYR A CA 1
ATOM 1629 C C . TYR A 1 207 ? 8.029 -15.480 -6.906 1.00 97.00 207 TYR A C 1
ATOM 1631 O O . TYR A 1 207 ? 7.639 -14.482 -7.510 1.00 97.00 207 TYR A O 1
ATOM 1639 N N . ALA A 1 208 ? 9.117 -16.156 -7.287 1.00 97.06 208 ALA A N 1
ATOM 1640 C CA . ALA A 1 208 ? 9.867 -15.836 -8.501 1.00 97.06 208 ALA A CA 1
ATOM 1641 C C . ALA A 1 208 ? 9.089 -16.153 -9.787 1.00 97.06 208 ALA A C 1
ATOM 1643 O O . ALA A 1 208 ? 9.260 -15.451 -10.778 1.00 97.06 208 ALA A O 1
ATOM 1644 N N . GLU A 1 209 ? 8.226 -17.167 -9.756 1.00 96.12 209 GLU A N 1
ATOM 1645 C CA . GLU A 1 209 ? 7.387 -17.576 -10.890 1.00 96.12 209 GLU A CA 1
ATOM 1646 C C . GLU A 1 209 ? 6.107 -16.736 -11.025 1.00 96.12 209 GLU A C 1
ATOM 1648 O O . GLU A 1 209 ? 5.445 -16.782 -12.064 1.00 96.12 209 GLU A O 1
ATOM 1653 N N . LEU A 1 210 ? 5.742 -15.967 -9.991 1.00 94.12 210 LEU A N 1
ATOM 1654 C CA . LEU A 1 210 ? 4.573 -15.098 -10.044 1.00 94.12 210 LEU A CA 1
ATOM 1655 C C . LEU A 1 210 ? 4.774 -13.955 -11.046 1.00 94.12 210 LEU A C 1
ATOM 1657 O O . LEU A 1 210 ? 5.861 -13.371 -11.130 1.00 94.12 210 LEU A O 1
ATOM 1661 N N . PRO A 1 211 ? 3.703 -13.601 -11.774 1.00 92.44 211 PRO A N 1
ATOM 1662 C CA . PRO A 1 211 ? 3.762 -12.583 -12.806 1.00 92.44 211 PRO A CA 1
ATOM 1663 C C . PRO A 1 211 ? 4.125 -11.216 -12.212 1.00 92.44 211 PRO A C 1
ATOM 1665 O O . PRO A 1 211 ? 3.900 -10.966 -11.029 1.00 92.44 211 PRO A O 1
ATOM 1668 N N . LYS A 1 212 ? 4.694 -10.311 -13.010 1.00 92.31 212 LYS A N 1
ATOM 1669 C CA . LYS A 1 212 ? 5.105 -8.976 -12.540 1.00 92.31 212 LYS A CA 1
ATOM 1670 C C . LYS A 1 212 ? 4.171 -7.907 -13.070 1.00 92.31 212 LYS A C 1
ATOM 1672 O O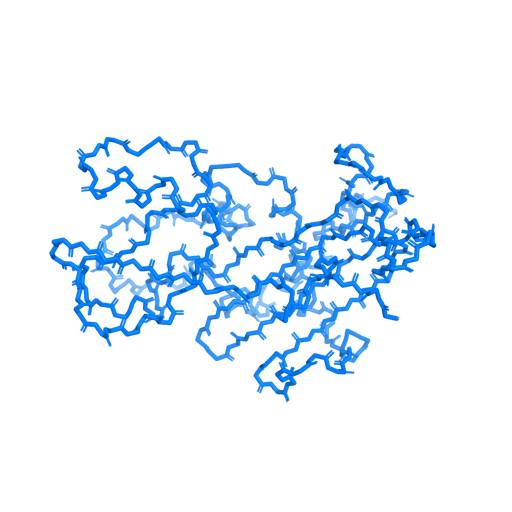 . LYS A 1 212 ? 3.864 -7.892 -14.262 1.00 92.31 212 LYS A O 1
ATOM 1677 N N . PHE A 1 213 ? 3.730 -7.020 -12.186 1.00 93.69 213 PHE A N 1
ATOM 1678 C CA . PHE A 1 213 ? 2.925 -5.876 -12.577 1.00 93.69 213 PHE A CA 1
ATOM 1679 C C . PHE A 1 213 ? 3.731 -4.914 -13.455 1.00 93.69 213 PHE A C 1
ATOM 1681 O O . PHE A 1 213 ? 4.898 -4.625 -13.171 1.00 93.69 213 PHE A O 1
ATOM 1688 N N . HIS A 1 214 ? 3.084 -4.418 -14.502 1.00 93.06 214 HIS A N 1
ATOM 1689 C CA . HIS A 1 214 ? 3.539 -3.291 -15.298 1.00 93.06 214 HIS A CA 1
ATOM 1690 C C . HIS A 1 214 ? 2.327 -2.556 -15.878 1.00 93.06 214 HIS A C 1
ATOM 1692 O O . HIS A 1 214 ? 1.224 -3.101 -15.969 1.00 93.06 214 HIS A O 1
ATOM 1698 N N . PHE A 1 215 ? 2.554 -1.316 -16.287 1.00 94.06 215 PHE A N 1
ATOM 1699 C CA . PHE A 1 215 ? 1.630 -0.585 -17.140 1.00 94.06 215 PHE A CA 1
ATOM 1700 C C . PHE A 1 215 ? 2.056 -0.763 -18.598 1.00 94.06 215 PHE A C 1
ATOM 1702 O O . PHE A 1 215 ? 3.256 -0.815 -18.875 1.00 94.06 215 PHE A O 1
ATOM 1709 N N . LYS A 1 216 ? 1.101 -0.836 -19.530 1.00 93.44 216 LYS A N 1
ATOM 1710 C CA . LYS A 1 216 ? 1.404 -0.736 -20.968 1.00 93.44 216 LYS A CA 1
ATOM 1711 C C . LYS A 1 216 ? 1.685 0.708 -21.370 1.00 93.44 216 LYS A C 1
ATOM 1713 O O . LYS A 1 216 ? 2.614 0.972 -22.123 1.00 93.44 216 LYS A O 1
ATOM 1718 N N . GLU A 1 217 ? 0.883 1.627 -20.843 1.00 92.19 217 GLU A N 1
ATOM 1719 C CA . GLU A 1 217 ? 0.916 3.056 -21.134 1.00 92.19 217 GLU A CA 1
ATOM 1720 C C . GLU A 1 217 ? 0.631 3.888 -19.872 1.00 92.19 217 GLU A C 1
ATOM 1722 O O . GLU A 1 217 ? -0.044 3.452 -18.930 1.00 92.19 217 GLU A O 1
ATOM 1727 N N . CYS A 1 218 ? 1.105 5.135 -19.875 1.00 92.81 218 CYS A N 1
ATOM 1728 C CA . CYS A 1 218 ? 0.826 6.126 -18.836 1.00 92.81 218 CYS A CA 1
ATOM 1729 C C . CYS A 1 218 ? -0.560 6.760 -19.013 1.00 92.81 218 CYS A C 1
ATOM 1731 O O . CYS A 1 218 ? -0.691 7.913 -19.412 1.00 92.81 218 CYS A O 1
ATOM 1733 N N . LEU A 1 219 ? -1.614 5.997 -18.715 1.00 92.25 219 LEU A N 1
ATOM 1734 C CA . LEU A 1 219 ? -2.989 6.499 -18.740 1.00 92.25 219 LEU A CA 1
ATOM 1735 C C . LEU A 1 219 ? -3.324 7.294 -17.467 1.00 92.25 219 LEU A C 1
ATOM 1737 O O . LEU A 1 219 ? -2.884 6.955 -16.367 1.00 92.25 219 LEU A O 1
ATOM 1741 N N . HIS A 1 220 ? -4.167 8.321 -17.606 1.00 91.31 220 HIS A N 1
ATOM 1742 C CA . HIS A 1 220 ? -4.671 9.154 -16.497 1.00 91.31 220 HIS A CA 1
ATOM 1743 C C . HIS A 1 220 ? -5.979 8.639 -15.886 1.00 91.31 220 HIS A C 1
ATOM 1745 O O . HIS A 1 220 ? -6.726 9.390 -15.268 1.00 91.31 220 HIS A O 1
ATOM 1751 N N . TYR A 1 221 ? -6.291 7.365 -16.094 1.00 90.31 221 TYR A N 1
ATOM 1752 C CA . TYR A 1 221 ? -7.469 6.712 -15.543 1.00 90.31 221 TYR A CA 1
ATOM 1753 C C . TYR A 1 221 ? -7.178 5.229 -15.329 1.00 90.31 221 TYR A C 1
ATOM 1755 O O . TYR A 1 221 ? -6.288 4.660 -15.964 1.00 90.31 221 TYR A O 1
ATOM 1763 N N . TYR A 1 222 ? -7.957 4.602 -14.450 1.00 90.44 222 TYR A N 1
ATOM 1764 C CA . TYR A 1 222 ? -7.872 3.165 -14.235 1.00 90.44 222 TYR A CA 1
ATOM 1765 C C . TYR A 1 222 ? -8.357 2.404 -15.471 1.00 90.44 222 TYR A C 1
ATOM 1767 O O . TYR A 1 222 ? -9.506 2.556 -15.896 1.00 90.44 222 TYR A O 1
ATOM 1775 N N . ASN A 1 223 ? -7.495 1.547 -16.016 1.00 91.62 223 ASN A N 1
ATOM 1776 C CA . ASN A 1 223 ? -7.850 0.639 -17.097 1.00 91.62 223 ASN A CA 1
ATOM 1777 C C . ASN A 1 223 ? -7.271 -0.764 -16.828 1.00 91.62 223 ASN A C 1
ATOM 1779 O O . ASN A 1 223 ? -6.058 -0.954 -16.947 1.00 91.62 223 ASN A O 1
ATOM 1783 N N . PRO A 1 224 ? -8.117 -1.773 -16.538 1.00 88.25 224 PRO A N 1
ATOM 1784 C CA . PRO A 1 224 ? -7.665 -3.139 -16.280 1.00 88.25 224 PRO A CA 1
ATOM 1785 C C . PRO A 1 224 ? -6.828 -3.768 -17.403 1.00 88.25 224 PRO A C 1
ATOM 1787 O O . PRO A 1 224 ? -5.982 -4.604 -17.114 1.00 88.25 224 PRO A O 1
ATOM 1790 N N . THR A 1 225 ? -7.041 -3.393 -18.671 1.00 89.69 225 THR A N 1
ATOM 1791 C CA . THR A 1 225 ? -6.270 -3.943 -19.807 1.00 89.69 225 THR A CA 1
ATOM 1792 C C . THR A 1 225 ? -4.940 -3.222 -20.030 1.00 89.69 225 THR A C 1
ATOM 1794 O O . THR A 1 225 ? -4.111 -3.681 -20.814 1.00 89.69 225 THR A O 1
ATOM 1797 N N . ASN A 1 226 ? -4.749 -2.063 -19.396 1.00 91.12 226 ASN A N 1
ATOM 1798 C CA . ASN A 1 226 ? -3.482 -1.331 -19.370 1.00 91.12 226 ASN A CA 1
ATOM 1799 C C . ASN A 1 226 ? -2.597 -1.790 -18.207 1.00 91.12 226 ASN A C 1
ATOM 1801 O O . ASN A 1 226 ? -1.373 -1.789 -18.294 1.00 91.12 226 ASN A O 1
ATOM 1805 N N . GLU A 1 227 ? -3.241 -2.161 -17.109 1.00 90.50 227 GLU A N 1
ATOM 1806 C CA . GLU A 1 227 ? -2.620 -2.607 -15.877 1.00 90.50 227 GLU A CA 1
ATOM 1807 C C . GLU A 1 227 ? -2.597 -4.130 -15.873 1.00 90.50 227 GLU A C 1
ATOM 1809 O O . GLU A 1 227 ? -3.507 -4.786 -15.366 1.00 90.50 227 GLU A O 1
ATOM 1814 N N . GLU A 1 228 ? -1.564 -4.719 -16.457 1.00 77.94 228 GLU A N 1
ATOM 1815 C CA . GLU A 1 228 ? -1.464 -6.167 -16.600 1.00 77.94 228 GLU A CA 1
ATOM 1816 C C . GLU A 1 228 ? -0.350 -6.741 -15.727 1.00 77.94 228 GLU A C 1
ATOM 1818 O O . GLU A 1 228 ? 0.632 -6.092 -15.362 1.00 77.94 228 GLU A O 1
ATOM 1823 N N . THR A 1 229 ? -0.513 -8.009 -15.365 1.00 75.50 229 THR A N 1
ATOM 1824 C CA . THR A 1 229 ? 0.593 -8.801 -14.838 1.00 75.50 229 THR A CA 1
ATOM 1825 C C . THR A 1 229 ? 1.191 -9.564 -16.014 1.00 75.50 229 THR A C 1
ATOM 1827 O O . THR A 1 229 ? 0.446 -10.270 -16.694 1.00 75.50 229 THR A O 1
ATOM 1830 N N . ALA A 1 230 ? 2.496 -9.437 -16.267 1.00 59.12 230 ALA A N 1
ATOM 1831 C CA . ALA A 1 230 ? 3.166 -10.182 -17.339 1.00 59.12 230 ALA A CA 1
ATOM 1832 C C . ALA A 1 230 ? 2.864 -11.690 -17.215 1.00 59.12 230 ALA A C 1
ATOM 1834 O O . ALA A 1 230 ? 2.787 -12.159 -16.087 1.00 59.12 230 ALA A O 1
ATOM 1835 N N . PRO A 1 231 ? 2.684 -12.470 -18.293 1.00 51.56 231 PRO A N 1
ATOM 1836 C CA . PRO A 1 231 ? 2.389 -13.901 -18.183 1.00 51.56 231 PRO A CA 1
ATOM 1837 C C . PRO A 1 231 ? 3.399 -14.630 -17.280 1.00 51.56 231 PRO A C 1
ATOM 1839 O O . PRO A 1 231 ? 4.570 -14.251 -17.222 1.00 51.56 231 PRO A O 1
ATOM 1842 N N . ARG A 1 232 ? 2.960 -15.679 -16.565 1.00 45.00 232 ARG A N 1
ATOM 1843 C CA . ARG A 1 232 ? 3.885 -16.556 -15.823 1.00 45.00 232 ARG A CA 1
ATOM 1844 C C . ARG A 1 232 ? 4.952 -17.071 -16.792 1.00 45.00 232 ARG A C 1
ATOM 1846 O O . ARG A 1 232 ? 4.611 -17.417 -17.919 1.00 45.00 232 ARG A O 1
ATOM 1853 N N . HIS A 1 233 ? 6.212 -17.144 -16.355 1.00 44.03 233 HIS A N 1
ATOM 1854 C CA . HIS A 1 233 ? 7.281 -17.802 -17.111 1.00 44.03 233 HIS A CA 1
ATOM 1855 C C . HIS A 1 233 ? 7.013 -19.314 -17.179 1.00 44.03 233 HIS A C 1
ATOM 1857 O O . HIS A 1 233 ? 7.596 -20.109 -16.450 1.00 44.03 233 HIS A O 1
ATOM 1863 N N . THR A 1 234 ? 6.089 -19.702 -18.042 1.00 36.75 234 THR A N 1
ATOM 1864 C CA . THR A 1 234 ? 5.853 -21.060 -18.510 1.00 36.75 234 THR A CA 1
ATOM 1865 C C . THR A 1 234 ? 5.576 -20.921 -19.997 1.00 36.75 234 THR A C 1
ATOM 1867 O O . THR A 1 234 ? 4.594 -20.276 -20.353 1.00 36.75 234 THR A O 1
ATOM 1870 N N . GLU A 1 235 ? 6.466 -21.517 -20.796 1.00 32.47 235 GLU A N 1
ATOM 1871 C CA . GLU A 1 235 ? 6.545 -21.523 -22.269 1.00 32.47 235 GLU A CA 1
ATOM 1872 C C . GLU A 1 235 ? 7.468 -20.459 -22.899 1.00 32.47 235 GLU A C 1
ATOM 1874 O O . GLU A 1 235 ? 7.034 -19.480 -23.502 1.00 32.47 235 GLU A O 1
ATOM 1879 N N . LEU A 1 236 ? 8.778 -20.713 -22.773 1.00 32.25 236 LEU A N 1
ATOM 1880 C CA . LEU A 1 236 ? 9.767 -20.564 -23.849 1.00 32.25 236 LEU A CA 1
ATOM 1881 C C . LEU A 1 236 ? 10.521 -21.890 -23.984 1.00 32.25 236 LEU A C 1
ATOM 1883 O O . LEU A 1 236 ? 10.763 -22.513 -22.921 1.00 32.25 236 LEU A O 1
#

Sequence (236 aa):
MYAGKQTAYEEDTNIPFIIRGPGIAKGKKSNAVATHTHFPATVLSLAKLPIPDSLDAHSIPVLENKSVYGKDQPTEAFSVEFWSQAFMENSTARFDANTYKSVRLIGQGYNLLYTVWCTGEKEYYDLVEDPFQTKNIYKSTKPAFLNRLDALLNVLRTCKGPTCRDPWAVIHPTQKPVGNGNGHGHGKDKSVRSLKDALNKKFDKFYAELPKFHFKECLHYYNPTNEETAPRHTEL